Protein 2BHG (pdb70)

Nearest PDB structures (foldseek):
  2bhg-assembly2_B  TM=9.967E-01  e=2.182E-32  Foot-and-mouth disease virus
  2bhg-assembly1_A  TM=9.906E-01  e=4.508E-29  Foot-and-mouth disease virus
  2j92-assembly2_B  TM=9.699E-01  e=3.459E-29  Foot-and-mouth disease virus (strain A10-61)
  2j92-assembly1_A  TM=9.430E-01  e=6.428E-26  Foot-and-mouth disease virus (strain A10-61)
  2wv5-assembly4_C  TM=9.234E-01  e=9.316E-26  Foot-and-mouth disease virus (strain A10-61)

Sequence (359 aa):
DLQKVGNTKPVELNLDGKTVAICCATGVFGTAYLVPRHLFAEKYDKILDGRATDSDYRVFEFEIKVKGQDLSDAALVLHRGNKVRDITKHFRDTARKKGTPVVGVVNNADVGRLIFSGEALTYKDIVVTPGLFAYKAATRAGYAGGAVLAKDGADTFIVGTHSAGGNGVGYCSCVSRSLQKKAHDLQKVGNTKPVELNLDGKTVAICCATGVFGTAYLVPRHLFAEKYDKILDGRATDSDYRVFEFELSDAALVLHRGNKVRDITKHFRDTARKKGTPVVGVVNNADVGRLIFSGEALTYKDIVPGLFAYKAATRAGYAGGAVLAKDGADTFIVGTHSAGGNGVGYCSCVSRSLQKKAH

Structure (mmCIF, N/CA/C/O backbone):
data_2BHG
#
_entry.id   2BHG
#
_cell.length_a   141.589
_cell.length_b   141.589
_cell.length_c   43.677
_cell.angle_alpha   90.00
_cell.angle_beta   90.00
_cell.angle_gamma   120.00
#
_symmetry.space_group_name_H-M   'H 3'
#
loop_
_entity.id
_entity.type
_entity.pdbx_description
1 polymer 'FOOT-AND-MOUTH DISEASE VIRUS 3C PROTEASE'
2 water water
#
loop_
_atom_site.group_PDB
_atom_site.id
_atom_site.type_symbol
_atom_site.label_atom_id
_atom_site.label_alt_id
_atom_site.label_comp_id
_atom_site.label_asym_id
_atom_site.label_entity_id
_atom_site.label_seq_id
_atom_site.pdbx_PDB_ins_code
_atom_site.Cartn_x
_atom_site.Cartn_y
_atom_site.Cartn_z
_atom_site.occupancy
_atom_site.B_iso_or_equiv
_atom_site.auth_seq_id
_atom_site.auth_comp_id
_atom_site.auth_asym_id
_atom_site.auth_atom_id
_atom_site.pdbx_PDB_model_num
ATOM 1 N N . ASP A 1 8 ? 4.463 28.028 17.610 1.00 45.47 7 ASP A N 1
ATOM 2 C CA . ASP A 1 8 ? 5.345 28.800 18.534 1.00 45.50 7 ASP A CA 1
ATOM 3 C C . ASP A 1 8 ? 6.798 28.350 18.351 1.00 45.36 7 ASP A C 1
ATOM 4 O O . ASP A 1 8 ? 7.694 29.169 18.124 1.00 45.24 7 ASP A O 1
ATOM 6 N N . LEU A 1 9 ? 7.032 27.044 18.458 1.00 45.02 8 LEU A N 1
ATOM 7 C CA . LEU A 1 9 ? 8.383 26.500 18.313 1.00 44.66 8 LEU A CA 1
ATOM 8 C C . LEU A 1 9 ? 8.845 26.686 16.868 1.00 43.88 8 LEU A C 1
ATOM 9 O O . LEU A 1 9 ? 9.985 27.064 16.614 1.00 43.80 8 LEU A O 1
ATOM 14 N N . GLN A 1 10 ? 7.937 26.451 15.925 1.00 42.52 9 GLN A N 1
ATOM 15 C CA . GLN A 1 10 ? 8.250 26.595 14.508 1.00 42.52 9 GLN A CA 1
ATOM 16 C C . GLN A 1 10 ? 8.662 28.021 14.157 1.00 40.75 9 GLN A C 1
ATOM 17 O O . GLN A 1 10 ? 9.663 28.230 13.478 1.00 40.91 9 GLN A O 1
ATOM 20 N N . LYS A 1 11 ? 7.892 29.000 14.623 1.00 39.27 10 LYS A N 1
ATOM 21 C CA . LYS A 1 11 ? 8.188 30.407 14.355 1.00 37.41 10 LYS A CA 1
ATOM 22 C C . LYS A 1 11 ? 9.547 30.792 14.927 1.00 37.06 10 LYS A C 1
ATOM 23 O O . LYS A 1 11 ? 10.338 31.487 14.284 1.00 34.45 10 LYS A O 1
ATOM 33 N N . VAL A 1 13 ? 12.123 28.803 15.603 1.00 29.40 12 VAL A N 1
ATOM 34 C CA . VAL A 1 13 ? 13.163 28.138 14.842 1.00 29.68 12 VAL A CA 1
ATOM 35 C C . VAL A 1 13 ? 13.338 28.823 13.491 1.00 27.65 12 VAL A C 1
ATOM 36 O O . VAL A 1 13 ? 14.463 29.072 13.055 1.00 25.84 12 VAL A O 1
ATOM 48 N N . GLY A 1 15 ? 12.921 31.776 12.788 1.00 27.28 14 GLY A N 1
ATOM 49 C CA . GLY A 1 15 ? 13.649 33.020 12.985 1.00 26.11 14 GLY A CA 1
ATOM 50 C C . GLY A 1 15 ? 15.156 32.808 13.060 1.00 28.07 14 GLY A C 1
ATOM 51 O O . GLY A 1 15 ? 15.923 33.742 12.848 1.00 27.51 14 GLY A O 1
ATOM 52 N N . ASN A 1 16 ? 15.580 31.582 13.366 1.00 27.78 15 ASN A N 1
ATOM 53 C CA . ASN A 1 16 ? 17.002 31.240 13.465 1.00 26.77 15 ASN A CA 1
ATOM 54 C C . ASN A 1 16 ? 17.553 30.621 12.170 1.00 27.50 15 ASN A C 1
ATOM 55 O O . ASN A 1 16 ? 18.764 30.442 12.025 1.00 26.70 15 ASN A O 1
ATOM 60 N N . THR A 1 17 ? 16.654 30.309 11.239 1.00 26.32 16 THR A N 1
ATOM 61 C CA . THR A 1 17 ? 17.010 29.667 9.972 1.00 25.92 16 THR A CA 1
ATOM 62 C C . THR A 1 17 ? 17.319 30.631 8.835 1.00 26.08 16 THR A C 1
ATOM 63 O O . THR A 1 17 ? 16.513 31.496 8.505 1.00 25.63 16 THR A O 1
ATOM 67 N N . LYS A 1 18 ? 18.483 30.453 8.219 1.00 26.44 17 LYS A N 1
ATOM 68 C CA . LYS A 1 18 ? 18.913 31.322 7.139 1.00 26.21 17 LYS A CA 1
ATOM 69 C C . LYS A 1 18 ? 19.279 30.591 5.849 1.00 23.70 17 LYS A C 1
ATOM 70 O O . LYS A 1 18 ? 19.754 29.456 5.872 1.00 24.49 17 LYS A O 1
ATOM 73 N N . PRO A 1 19 ? 19.055 31.240 4.699 1.00 23.14 18 PRO A N 1
ATOM 74 C CA . PRO A 1 19 ? 19.378 30.623 3.415 1.00 23.21 18 PRO A CA 1
ATOM 75 C C . PRO A 1 19 ? 20.876 30.604 3.140 1.00 23.16 18 PRO A C 1
ATOM 76 O O . PRO A 1 19 ? 21.591 31.576 3.402 1.00 26.19 18 PRO A O 1
ATOM 80 N N . VAL A 1 20 ? 21.352 29.492 2.613 1.00 23.16 19 VAL A N 1
ATOM 81 C CA . VAL A 1 20 ? 22.764 29.368 2.295 1.00 24.26 19 VAL A CA 1
ATOM 82 C C . VAL A 1 20 ? 22.925 29.056 0.819 1.00 25.71 19 VAL A C 1
ATOM 83 O O . VAL A 1 20 ? 22.158 28.274 0.260 1.00 25.68 19 VAL A O 1
ATOM 87 N N . GLU A 1 21 ? 23.924 29.677 0.201 1.00 26.67 20 GLU A N 1
ATOM 88 C CA . GLU A 1 21 ? 24.242 29.441 -1.204 1.00 28.77 20 GLU A CA 1
ATOM 89 C C . GLU A 1 21 ? 25.750 29.222 -1.261 1.00 28.98 20 GLU A C 1
ATOM 90 O O . GLU A 1 21 ? 26.512 30.039 -0.745 1.00 30.21 20 GLU A O 1
ATOM 96 N N . LEU A 1 22 ? 26.166 28.111 -1.865 1.00 29.32 21 LEU A N 1
ATOM 97 C CA . LEU A 1 22 ? 27.581 27.761 -1.979 1.00 30.98 21 LEU A CA 1
ATOM 98 C C . LEU A 1 22 ? 28.058 27.993 -3.411 1.00 31.81 21 LEU A C 1
ATOM 99 O O . LEU A 1 22 ? 27.509 27.417 -4.352 1.00 30.01 21 LEU A O 1
ATOM 104 N N . ASN A 1 23 ? 29.090 28.824 -3.566 1.00 34.88 22 ASN A N 1
ATOM 105 C CA . ASN A 1 23 ? 29.594 29.174 -4.894 1.00 37.89 22 ASN A CA 1
ATOM 106 C C . ASN A 1 23 ? 31.018 28.807 -5.292 1.00 39.87 22 ASN A C 1
ATOM 107 O O . ASN A 1 23 ? 31.948 28.836 -4.486 1.00 39.56 22 ASN A O 1
ATOM 112 N N . LEU A 1 24 ? 31.149 28.480 -6.573 1.00 41.93 23 LEU A N 1
ATOM 113 C CA . LEU A 1 24 ? 32.410 28.143 -7.217 1.00 44.93 23 LEU A CA 1
ATOM 114 C C . LEU A 1 24 ? 32.351 28.793 -8.601 1.00 46.90 23 LEU A C 1
ATOM 115 O O . LEU A 1 24 ? 31.287 28.907 -9.212 1.00 47.28 23 LEU A O 1
ATOM 120 N N . ASP A 1 25 ? 33.507 29.236 -9.075 1.00 49.70 24 ASP A N 1
ATOM 121 C CA . ASP A 1 25 ? 33.649 29.865 -10.389 1.00 50.73 24 ASP A CA 1
ATOM 122 C C . ASP A 1 25 ? 32.548 30.877 -10.690 1.00 49.85 24 ASP A C 1
ATOM 123 O O . ASP A 1 25 ? 32.179 31.107 -11.850 1.00 51.31 24 ASP A O 1
ATOM 128 N N . GLY A 1 26 ? 32.075 31.530 -9.633 1.00 48.55 25 GLY A N 1
ATOM 129 C CA . GLY A 1 26 ? 31.033 32.523 -9.787 1.00 47.68 25 GLY A CA 1
ATOM 130 C C . GLY A 1 26 ? 29.709 31.881 -10.162 1.00 46.37 25 GLY A C 1
ATOM 131 O O . GLY A 1 26 ? 28.872 32.511 -10.816 1.00 47.21 25 GLY A O 1
ATOM 132 N N . LYS A 1 27 ? 29.519 30.626 -9.767 1.00 43.76 26 LYS A N 1
ATOM 133 C CA . LYS A 1 27 ? 28.274 29.927 -10.042 1.00 42.52 26 LYS A CA 1
ATOM 134 C C . LYS A 1 27 ? 27.813 29.192 -8.785 1.00 41.89 26 LYS A C 1
ATOM 135 O O . LYS A 1 27 ? 28.599 28.522 -8.108 1.00 41.71 26 LYS A O 1
ATOM 137 N N . THR A 1 28 ? 26.526 29.318 -8.487 1.00 39.91 27 THR A N 1
ATOM 138 C CA . THR A 1 28 ? 25.937 28.650 -7.332 1.00 37.66 27 THR A CA 1
ATOM 139 C C . THR A 1 28 ? 25.868 27.155 -7.625 1.00 35.95 27 THR A C 1
ATOM 140 O O . THR A 1 28 ? 25.104 26.723 -8.477 1.00 36.55 27 THR A O 1
ATOM 144 N N . VAL A 1 29 ? 26.675 26.362 -6.929 1.00 34.05 28 VAL A N 1
ATOM 145 C CA . VAL A 1 29 ? 26.678 24.924 -7.169 1.00 32.89 28 VAL A CA 1
ATOM 146 C C . VAL A 1 29 ? 25.735 24.154 -6.249 1.00 31.56 28 VAL A C 1
ATOM 147 O O . VAL A 1 29 ? 25.454 22.986 -6.484 1.00 31.45 28 VAL A O 1
ATOM 151 N N . ALA A 1 30 ? 25.248 24.813 -5.204 1.00 31.84 29 ALA A N 1
ATOM 152 C CA . ALA A 1 30 ? 24.326 24.184 -4.264 1.00 29.22 29 ALA A CA 1
ATOM 153 C C . ALA A 1 30 ? 23.769 25.205 -3.290 1.00 29.38 29 ALA A C 1
ATOM 154 O O . ALA A 1 30 ? 24.379 26.249 -3.055 1.00 29.87 29 ALA A O 1
ATOM 156 N N . ILE A 1 31 ? 22.590 24.906 -2.748 1.00 26.58 30 ILE A N 1
ATOM 157 C CA . ILE A 1 31 ? 21.951 25.761 -1.763 1.00 27.02 30 ILE A CA 1
ATOM 158 C C . ILE A 1 31 ? 21.460 24.876 -0.619 1.00 24.79 30 ILE A C 1
ATOM 159 O O . ILE A 1 31 ? 21.286 23.659 -0.777 1.00 24.09 30 ILE A O 1
ATOM 164 N N . CYS A 1 32 ? 21.253 25.487 0.537 1.00 24.32 31 CYS A N 1
ATOM 165 C CA . CYS A 1 32 ? 20.740 24.759 1.687 1.00 24.06 31 CYS A CA 1
ATOM 166 C C . CYS A 1 32 ? 20.304 25.769 2.740 1.00 23.15 31 CYS A C 1
ATOM 167 O O . CYS A 1 32 ? 20.213 26.970 2.455 1.00 22.68 31 CYS A O 1
ATOM 170 N N . CYS A 1 33 ? 20.007 25.279 3.941 1.00 22.96 32 CYS A N 1
ATOM 171 C CA . CYS A 1 33 ? 19.595 26.136 5.047 1.00 22.75 32 CYS A CA 1
ATOM 172 C C . CYS A 1 33 ? 20.638 26.034 6.150 1.00 23.51 32 CYS A C 1
ATOM 173 O O . CYS A 1 33 ? 21.389 25.061 6.220 1.00 23.71 32 CYS A O 1
ATOM 176 N N . ALA A 1 34 ? 20.685 27.042 7.011 1.00 22.74 33 ALA A N 1
ATOM 177 C CA . ALA A 1 34 ? 21.602 27.024 8.139 1.00 23.38 33 ALA A CA 1
ATOM 178 C C . ALA A 1 34 ? 20.683 27.293 9.316 1.00 22.08 33 ALA A C 1
ATOM 179 O O . ALA A 1 34 ? 19.914 28.242 9.284 1.00 24.79 33 ALA A O 1
ATOM 181 N N . THR A 1 35 ? 20.740 26.459 10.339 1.00 20.74 34 THR A N 1
ATOM 182 C CA . THR A 1 35 ? 19.877 26.659 11.487 1.00 23.65 34 THR A CA 1
ATOM 183 C C . THR A 1 35 ? 20.682 27.151 12.682 1.00 22.33 34 THR A C 1
ATOM 184 O O . THR A 1 35 ? 21.450 26.397 13.263 1.00 22.86 34 THR A O 1
ATOM 188 N N . GLY A 1 36 ? 20.506 28.418 13.034 1.00 25.01 35 GLY A N 1
ATOM 189 C CA . GLY A 1 36 ? 21.231 28.977 14.166 1.00 27.07 35 GLY A CA 1
ATOM 190 C C . GLY A 1 36 ? 20.791 28.322 15.463 1.00 27.02 35 GLY A C 1
ATOM 191 O O . GLY A 1 36 ? 19.589 28.171 15.702 1.00 26.14 35 GLY A O 1
ATOM 192 N N . VAL A 1 37 ? 21.751 27.918 16.295 1.00 26.65 36 VAL A N 1
ATOM 193 C CA . VAL A 1 37 ? 21.425 27.281 17.568 1.00 27.27 36 VAL A CA 1
ATOM 194 C C . VAL A 1 37 ? 21.877 28.108 18.774 1.00 28.93 36 VAL A C 1
ATOM 195 O O . VAL A 1 37 ? 21.318 27.975 19.859 1.00 32.18 36 VAL A O 1
ATOM 199 N N . PHE A 1 38 ? 22.882 28.959 18.575 1.00 30.78 37 PHE A N 1
ATOM 200 C CA . PHE A 1 38 ? 23.398 29.834 19.635 1.00 31.11 37 PHE A CA 1
ATOM 201 C C . PHE A 1 38 ? 24.506 30.731 19.091 1.00 31.18 37 PHE A C 1
ATOM 202 O O . PHE A 1 38 ? 25.198 30.357 18.146 1.00 28.71 37 PHE A O 1
ATOM 210 N N . GLY A 1 39 ? 24.661 31.916 19.686 1.00 31.48 38 GLY A N 1
ATOM 211 C CA . GLY A 1 39 ? 25.688 32.854 19.255 1.00 31.67 38 GLY A CA 1
ATOM 212 C C . GLY A 1 39 ? 25.702 33.046 17.750 1.00 32.00 38 GLY A C 1
ATOM 213 O O . GLY A 1 39 ? 24.714 33.503 17.174 1.00 31.99 38 GLY A O 1
ATOM 214 N N . THR A 1 40 ? 26.826 32.722 17.114 1.00 31.10 39 THR A N 1
ATOM 215 C CA . THR A 1 40 ? 26.924 32.818 15.660 1.00 30.71 39 THR A CA 1
ATOM 216 C C . THR A 1 40 ? 27.216 31.424 15.111 1.00 29.08 39 THR A C 1
ATOM 217 O O . THR A 1 40 ? 27.887 31.275 14.093 1.00 27.92 39 THR A O 1
ATOM 221 N N . ALA A 1 41 ? 26.697 30.408 15.802 1.00 27.94 40 ALA A N 1
ATOM 222 C CA . ALA A 1 41 ? 26.876 29.013 15.403 1.00 27.04 40 ALA A CA 1
ATOM 223 C C . ALA A 1 41 ? 25.610 28.487 14.726 1.00 28.37 40 ALA A C 1
ATOM 224 O O . ALA A 1 41 ? 24.496 28.712 15.207 1.00 28.43 40 ALA A O 1
ATOM 226 N N . TYR A 1 42 ? 25.796 27.776 13.619 1.00 26.10 41 TYR A N 1
ATOM 227 C CA . TYR A 1 42 ? 24.687 27.232 12.843 1.00 25.04 41 TYR A CA 1
ATOM 228 C C . TYR A 1 42 ? 24.885 25.770 12.483 1.00 24.17 41 TYR A C 1
ATOM 229 O O . TYR A 1 42 ? 25.996 25.355 12.140 1.00 24.81 41 TYR A O 1
ATOM 238 N N . LEU A 1 43 ? 23.810 24.989 12.549 1.00 21.84 42 LEU A N 1
ATOM 239 C CA . LEU A 1 43 ? 23.881 23.593 12.143 1.00 22.50 42 LEU A CA 1
ATOM 240 C C . LEU A 1 43 ? 23.711 23.631 10.624 1.00 22.45 42 LEU A C 1
ATOM 241 O O . LEU A 1 43 ? 22.793 24.284 10.118 1.00 22.45 42 LEU A O 1
ATOM 246 N N . VAL A 1 44 ? 24.608 22.966 9.905 1.00 22.56 43 VAL A N 1
ATOM 247 C CA . VAL A 1 44 ? 24.547 22.916 8.442 1.00 21.97 43 VAL A CA 1
ATOM 248 C C . VAL A 1 44 ? 24.775 21.487 7.945 1.00 22.24 43 VAL A C 1
ATOM 249 O O . VAL A 1 44 ? 25.244 20.627 8.693 1.00 23.21 43 VAL A O 1
ATOM 253 N N . PRO A 1 45 ? 24.446 21.212 6.669 1.00 22.47 44 PRO A N 1
ATOM 254 C CA . PRO A 1 45 ? 24.639 19.860 6.122 1.00 21.80 44 PRO A CA 1
ATOM 255 C C . PRO A 1 45 ? 26.127 19.567 5.943 1.00 22.39 44 PRO A C 1
ATOM 256 O O . PRO A 1 45 ? 26.806 20.252 5.185 1.00 24.05 44 PRO A O 1
ATOM 260 N N . ARG A 1 46 ? 26.638 18.550 6.628 1.00 21.10 45 ARG A N 1
ATOM 261 C CA . ARG A 1 46 ? 28.052 18.236 6.507 1.00 25.59 45 ARG A CA 1
ATOM 262 C C . ARG A 1 46 ? 28.459 17.821 5.099 1.00 26.42 45 ARG A C 1
ATOM 263 O O . ARG A 1 46 ? 29.548 18.173 4.641 1.00 26.78 45 ARG A O 1
ATOM 271 N N . HIS A 1 47 ? 27.599 17.080 4.406 1.00 26.65 46 HIS A N 1
ATOM 272 C CA . HIS A 1 47 ? 27.969 16.625 3.073 1.00 27.89 46 HIS A CA 1
ATOM 273 C C . HIS A 1 47 ? 28.285 17.784 2.140 1.00 28.46 46 HIS A C 1
ATOM 274 O O . HIS A 1 47 ? 29.104 17.641 1.235 1.00 30.99 46 HIS A O 1
ATOM 281 N N . LEU A 1 48 ? 27.656 18.932 2.371 1.00 28.43 47 LEU A N 1
ATOM 282 C CA . LEU A 1 48 ? 27.908 20.119 1.558 1.00 29.57 47 LEU A CA 1
ATOM 283 C C . LEU A 1 48 ? 29.108 20.899 2.092 1.00 30.85 47 LEU A C 1
ATOM 284 O O . LEU A 1 48 ? 29.954 21.365 1.327 1.00 29.95 47 LEU A O 1
ATOM 289 N N . PHE A 1 49 ? 29.191 21.040 3.410 1.00 29.94 48 PHE A N 1
ATOM 290 C CA . PHE A 1 49 ? 30.293 21.800 3.982 1.00 30.64 48 PHE A CA 1
ATOM 291 C C . PHE A 1 49 ? 31.621 21.077 4.118 1.00 31.95 48 PHE A C 1
ATOM 292 O O . PHE A 1 49 ? 32.597 21.656 4.593 1.00 34.40 48 PHE A O 1
ATOM 300 N N . ALA A 1 50 ? 31.668 19.820 3.696 1.00 31.52 49 ALA A N 1
ATOM 301 C CA . ALA A 1 50 ? 32.908 19.063 3.755 1.00 32.68 49 ALA A CA 1
ATOM 302 C C . ALA A 1 50 ? 33.760 19.470 2.552 1.00 34.49 49 ALA A C 1
ATOM 303 O O . ALA A 1 50 ? 34.969 19.230 2.521 1.00 33.90 49 ALA A O 1
ATOM 305 N N . GLU A 1 51 ? 33.117 20.093 1.566 1.00 35.09 50 GLU A N 1
ATOM 306 C CA . GLU A 1 51 ? 33.808 20.531 0.361 1.00 37.32 50 GLU A CA 1
ATOM 307 C C . GLU A 1 51 ? 34.257 21.976 0.507 1.00 38.62 50 GLU A C 1
ATOM 308 O O . GLU A 1 51 ? 33.927 22.644 1.487 1.00 39.03 50 GLU A O 1
ATOM 314 N N . LYS A 1 52 ? 35.013 22.452 -0.480 1.00 39.65 51 LYS A N 1
ATOM 315 C CA . LYS A 1 52 ? 35.500 23.826 -0.479 1.00 39.57 51 LYS A CA 1
ATOM 316 C C . LYS A 1 52 ? 34.778 24.684 -1.502 1.00 39.00 51 LYS A C 1
ATOM 317 O O . LYS A 1 52 ? 34.407 24.216 -2.578 1.00 40.15 51 LYS A O 1
ATOM 323 N N . TYR A 1 53 ? 34.581 25.947 -1.151 1.00 36.66 52 TYR A N 1
ATOM 324 C CA . TYR A 1 53 ? 33.900 26.874 -2.026 1.00 37.84 52 TYR A CA 1
ATOM 325 C C . TYR A 1 53 ? 34.643 28.190 -2.090 1.00 39.45 52 TYR A C 1
ATOM 326 O O . TYR A 1 53 ? 35.293 28.592 -1.125 1.00 39.68 52 TYR A O 1
ATOM 335 N N . ASP A 1 54 ? 34.547 28.858 -3.233 1.00 39.76 53 ASP A N 1
ATOM 336 C CA . ASP A 1 54 ? 35.199 30.145 -3.393 1.00 41.35 53 ASP A CA 1
ATOM 337 C C . ASP A 1 54 ? 34.436 31.142 -2.539 1.00 40.74 53 ASP A C 1
ATOM 338 O O . ASP A 1 54 ? 34.988 32.137 -2.076 1.00 40.98 53 ASP A O 1
ATOM 343 N N . LYS A 1 55 ? 33.159 30.862 -2.316 1.00 38.93 54 LYS A N 1
ATOM 344 C CA . LYS A 1 55 ? 32.340 31.777 -1.549 1.00 37.35 54 LYS A CA 1
ATOM 345 C C . LYS A 1 55 ? 31.022 31.165 -1.082 1.00 35.76 54 LYS A C 1
ATOM 346 O O . LYS A 1 55 ? 30.444 30.322 -1.765 1.00 33.80 54 LYS A O 1
ATOM 352 N N . ILE A 1 56 ? 30.556 31.581 0.093 1.00 34.75 55 ILE A N 1
ATOM 353 C CA . ILE A 1 56 ? 29.272 31.093 0.592 1.00 33.96 55 ILE A CA 1
ATOM 354 C C . ILE A 1 56 ? 28.440 32.274 1.091 1.00 33.02 55 ILE A C 1
ATOM 355 O O . ILE A 1 56 ? 28.940 33.159 1.791 1.00 33.37 55 ILE A O 1
ATOM 368 N N . LEU A 1 58 ? 25.329 33.655 3.333 1.00 26.16 57 LEU A N 1
ATOM 369 C CA . LEU A 1 58 ? 24.491 33.321 4.483 1.00 27.10 57 LEU A CA 1
ATOM 370 C C . LEU A 1 58 ? 23.508 34.468 4.642 1.00 26.45 57 LEU A C 1
ATOM 371 O O . LEU A 1 58 ? 23.885 35.578 5.021 1.00 27.14 57 LEU A O 1
ATOM 376 N N . ASP A 1 59 ? 22.247 34.202 4.343 1.00 27.89 58 ASP A N 1
ATOM 377 C CA . ASP A 1 59 ? 21.218 35.228 4.435 1.00 28.70 58 ASP A CA 1
ATOM 378 C C . ASP A 1 59 ? 21.635 36.475 3.650 1.00 28.87 58 ASP A C 1
ATOM 379 O O . ASP A 1 59 ? 21.469 37.603 4.111 1.00 27.29 58 ASP A O 1
ATOM 384 N N . GLY A 1 60 ? 22.194 36.261 2.463 1.00 29.63 59 GLY A N 1
ATOM 385 C CA . GLY A 1 60 ? 22.604 37.379 1.631 1.00 30.63 59 GLY A CA 1
ATOM 386 C C . GLY A 1 60 ? 23.969 37.980 1.935 1.00 32.55 59 GLY A C 1
ATOM 387 O O . GLY A 1 60 ? 24.415 38.876 1.215 1.00 31.07 59 GLY A O 1
ATOM 388 N N . ARG A 1 61 ? 24.629 37.499 2.992 1.00 31.92 60 ARG A N 1
ATOM 389 C CA . ARG A 1 61 ? 25.956 37.986 3.375 1.00 31.23 60 ARG A CA 1
ATOM 390 C C . ARG A 1 61 ? 27.063 37.165 2.701 1.00 30.99 60 ARG A C 1
ATOM 391 O O . ARG A 1 61 ? 27.155 35.952 2.885 1.00 28.26 60 ARG A O 1
ATOM 399 N N . ALA A 1 62 ? 27.907 37.831 1.921 1.00 32.15 61 ALA A N 1
ATOM 400 C CA . ALA A 1 62 ? 29.001 37.148 1.237 1.00 32.74 61 ALA A CA 1
ATOM 401 C C . ALA A 1 62 ? 30.136 36.827 2.207 1.00 32.37 61 ALA A C 1
ATOM 402 O O . ALA A 1 62 ? 30.595 37.709 2.933 1.00 32.56 61 ALA A O 1
ATOM 412 N N . THR A 1 64 ? 33.831 34.070 2.947 1.00 34.72 63 THR A N 1
ATOM 413 C CA . THR A 1 64 ? 34.816 33.124 2.431 1.00 35.49 63 THR A CA 1
ATOM 414 C C . THR A 1 64 ? 35.064 32.178 3.602 1.00 34.88 63 THR A C 1
ATOM 415 O O . THR A 1 64 ? 34.651 32.464 4.722 1.00 33.72 63 THR A O 1
ATOM 419 N N . ASP A 1 65 ? 35.728 31.056 3.367 1.00 37.39 64 ASP A N 1
ATOM 420 C CA . ASP A 1 65 ? 35.941 30.128 4.468 1.00 39.38 64 ASP A CA 1
ATOM 421 C C . ASP A 1 65 ? 36.823 30.683 5.582 1.00 38.55 64 ASP A C 1
ATOM 422 O O . ASP A 1 65 ? 37.008 30.036 6.604 1.00 38.75 64 ASP A O 1
ATOM 427 N N . SER A 1 66 ? 37.362 31.882 5.395 1.00 39.44 65 SER A N 1
ATOM 428 C CA . SER A 1 66 ? 38.193 32.484 6.431 1.00 40.35 65 SER A CA 1
ATOM 429 C C . SER A 1 66 ? 37.322 33.301 7.388 1.00 39.28 65 SER A C 1
ATOM 430 O O . SER A 1 66 ? 37.831 33.958 8.296 1.00 40.05 65 SER A O 1
ATOM 433 N N . ASP A 1 67 ? 36.006 33.249 7.181 1.00 36.92 66 ASP A N 1
ATOM 434 C CA . ASP A 1 67 ? 35.060 33.977 8.025 1.00 36.08 66 ASP A CA 1
ATOM 435 C C . ASP A 1 67 ? 34.365 33.045 9.009 1.00 34.70 66 ASP A C 1
ATOM 436 O O . ASP A 1 67 ? 33.513 33.481 9.778 1.00 35.06 66 ASP A O 1
ATOM 441 N N . TYR A 1 68 ? 34.713 31.762 8.982 1.00 32.74 67 TYR A N 1
ATOM 442 C CA . TYR A 1 68 ? 34.085 30.808 9.885 1.00 31.80 67 TYR A CA 1
ATOM 443 C C . TYR A 1 68 ? 34.871 29.516 10.009 1.00 31.01 67 TYR A C 1
ATOM 444 O O . TYR A 1 68 ? 35.860 29.303 9.311 1.00 30.84 67 TYR A O 1
ATOM 453 N N . ARG A 1 69 ? 34.416 28.668 10.920 1.00 31.01 68 ARG A N 1
ATOM 454 C CA . ARG A 1 69 ? 35.006 27.362 11.158 1.00 32.40 68 ARG A CA 1
ATOM 455 C C . ARG A 1 69 ? 33.858 26.366 11.194 1.00 30.89 68 ARG A C 1
ATOM 456 O O . ARG A 1 69 ? 32.762 26.706 11.636 1.00 30.06 68 ARG A O 1
ATOM 464 N N . VAL A 1 70 ? 34.116 25.143 10.740 1.00 29.73 69 VAL A N 1
ATOM 465 C CA . VAL A 1 70 ? 33.107 24.091 10.730 1.00 28.60 69 VAL A CA 1
ATOM 466 C C . VAL A 1 70 ? 33.604 22.916 11.569 1.00 29.87 69 VAL A C 1
ATOM 467 O O . VAL A 1 70 ? 34.743 22.473 11.417 1.00 27.96 69 VAL A O 1
ATOM 471 N N . PHE A 1 71 ? 32.742 22.418 12.450 1.00 29.77 70 PHE A N 1
ATOM 472 C CA . PHE A 1 71 ? 33.080 21.296 13.319 1.00 29.84 70 PHE A CA 1
ATOM 473 C C . PHE A 1 71 ? 32.226 20.085 12.983 1.00 31.14 70 PHE A C 1
ATOM 474 O O . PHE A 1 71 ? 31.072 20.229 12.577 1.00 31.48 70 PHE A O 1
ATOM 482 N N . GLU A 1 72 ? 32.799 18.895 13.150 1.00 32.16 71 GLU A N 1
ATOM 483 C CA . GLU A 1 72 ? 32.088 17.652 12.873 1.00 34.96 71 GLU A CA 1
ATOM 484 C C . GLU A 1 72 ? 31.861 16.843 14.142 1.00 36.58 71 GLU A C 1
ATOM 485 O O . GLU A 1 72 ? 32.646 16.928 15.087 1.00 35.57 71 GLU A O 1
ATOM 491 N N . PHE A 1 73 ? 30.782 16.064 14.161 1.00 36.76 72 PHE A N 1
ATOM 492 C CA . PHE A 1 73 ? 30.472 15.213 15.308 1.00 37.54 72 PHE A CA 1
ATOM 493 C C . PHE A 1 73 ? 30.617 13.760 14.873 1.00 36.99 72 PHE A C 1
ATOM 494 O O . PHE A 1 73 ? 30.128 13.380 13.811 1.00 36.16 72 PHE A O 1
ATOM 502 N N . GLU A 1 74 ? 31.291 12.950 15.679 1.00 37.15 73 GLU A N 1
ATOM 503 C CA . GLU A 1 74 ? 31.432 11.532 15.368 1.00 39.22 73 GLU A CA 1
ATOM 504 C C . GLU A 1 74 ? 30.942 10.722 16.568 1.00 40.95 73 GLU A C 1
ATOM 505 O O . GLU A 1 74 ? 31.313 11.004 17.710 1.00 41.22 73 GLU A O 1
ATOM 511 N N . ILE A 1 75 ? 30.101 9.724 16.308 1.00 43.47 74 ILE A N 1
ATOM 512 C CA . ILE A 1 75 ? 29.559 8.886 17.373 1.00 45.61 74 ILE A CA 1
ATOM 513 C C . ILE A 1 75 ? 29.967 7.425 17.212 1.00 46.95 74 ILE A C 1
ATOM 514 O O . ILE A 1 75 ? 29.876 6.856 16.122 1.00 46.26 74 ILE A O 1
ATOM 516 N N . LYS A 1 76 ? 30.409 6.824 18.311 1.00 49.03 75 LYS A N 1
ATOM 517 C CA . LYS A 1 76 ? 30.836 5.432 18.307 1.00 50.91 75 LYS A CA 1
ATOM 518 C C . LYS A 1 76 ? 29.658 4.476 18.146 1.00 52.25 75 LYS A C 1
ATOM 519 O O . LYS A 1 76 ? 28.632 4.626 18.811 1.00 52.51 75 LYS A O 1
ATOM 521 N N . VAL A 1 77 ? 29.811 3.502 17.254 1.00 54.35 76 VAL A N 1
ATOM 522 C CA . VAL A 1 77 ? 28.775 2.500 17.004 1.00 55.94 76 VAL A CA 1
ATOM 523 C C . VAL A 1 77 ? 29.432 1.167 16.639 1.00 57.31 76 VAL A C 1
ATOM 524 O O . VAL A 1 77 ? 30.619 1.121 16.313 1.00 57.38 76 VAL A O 1
ATOM 528 N N . LYS A 1 78 ? 28.656 0.089 16.699 1.00 58.11 77 LYS A N 1
ATOM 529 C CA . LYS A 1 78 ? 29.151 -1.249 16.395 1.00 58.50 77 LYS A CA 1
ATOM 530 C C . LYS A 1 78 ? 30.108 -1.335 15.204 1.00 58.97 77 LYS A C 1
ATOM 531 O O . LYS A 1 78 ? 29.703 -1.187 14.048 1.00 59.53 77 LYS A O 1
ATOM 533 N N . GLY A 1 79 ? 31.380 -1.578 15.503 1.00 58.83 78 GLY A N 1
ATOM 534 C CA . GLY A 1 79 ? 32.386 -1.716 14.464 1.00 58.87 78 GLY A CA 1
ATOM 535 C C . GLY A 1 79 ? 32.855 -0.437 13.795 1.00 58.44 78 GLY A C 1
ATOM 536 O O . GLY A 1 79 ? 34.051 -0.127 13.800 1.00 60.03 78 GLY A O 1
ATOM 537 N N . GLN A 1 80 ? 31.924 0.307 13.206 1.00 56.85 79 GLN A N 1
ATOM 538 C CA . GLN A 1 80 ? 32.274 1.545 12.519 1.00 55.18 79 GLN A CA 1
ATOM 539 C C . GLN A 1 80 ? 31.545 2.739 13.114 1.00 53.39 79 GLN A C 1
ATOM 540 O O . GLN A 1 80 ? 30.321 2.733 13.231 1.00 53.76 79 GLN A O 1
ATOM 542 N N . ASP A 1 81 ? 32.300 3.767 13.483 1.00 51.23 80 ASP A N 1
ATOM 543 C CA . ASP A 1 81 ? 31.703 4.948 14.081 1.00 48.97 80 ASP A CA 1
ATOM 544 C C . ASP A 1 81 ? 31.063 5.841 13.036 1.00 46.67 80 ASP A C 1
ATOM 545 O O . ASP A 1 81 ? 31.521 5.930 11.899 1.00 44.49 80 ASP A O 1
ATOM 555 N N . LEU A 1 83 ? 29.814 9.405 11.428 1.00 39.74 82 LEU A N 1
ATOM 556 C CA . LEU A 1 83 ? 30.146 10.813 11.286 1.00 39.07 82 LEU A CA 1
ATOM 557 C C . LEU A 1 83 ? 28.814 11.454 10.887 1.00 37.19 82 LEU A C 1
ATOM 558 O O . LEU A 1 83 ? 28.285 11.184 9.809 1.00 37.56 82 LEU A O 1
ATOM 563 N N . SER A 1 84 ? 28.270 12.278 11.775 1.00 34.71 83 SER A N 1
ATOM 564 C CA . SER A 1 84 ? 26.987 12.940 11.550 1.00 33.20 83 SER A CA 1
ATOM 565 C C . SER A 1 84 ? 26.948 13.877 10.345 1.00 32.08 83 SER A C 1
ATOM 566 O O . SER A 1 84 ? 27.931 14.559 10.041 1.00 31.00 83 SER A O 1
ATOM 569 N N . ASP A 1 85 ? 25.804 13.913 9.663 1.00 29.47 84 ASP A N 1
ATOM 570 C CA . ASP A 1 85 ? 25.655 14.799 8.518 1.00 29.03 84 ASP A CA 1
ATOM 571 C C . ASP A 1 85 ? 25.232 16.176 8.999 1.00 27.07 84 ASP A C 1
ATOM 572 O O . ASP A 1 85 ? 24.893 17.051 8.210 1.00 26.50 84 ASP A O 1
ATOM 577 N N . ALA A 1 86 ? 25.238 16.357 10.313 1.00 26.21 85 ALA A N 1
ATOM 578 C CA . ALA A 1 86 ? 24.905 17.646 10.900 1.00 25.29 85 ALA A CA 1
ATOM 579 C C . ALA A 1 86 ? 26.231 18.237 11.381 1.00 26.00 85 ALA A C 1
ATOM 580 O O . ALA A 1 86 ? 26.898 17.664 12.246 1.00 28.47 85 ALA A O 1
ATOM 582 N N . ALA A 1 87 ? 26.635 19.358 10.802 1.00 25.11 86 ALA A N 1
ATOM 583 C CA . ALA A 1 87 ? 27.878 20.004 11.209 1.00 26.53 86 ALA A CA 1
ATOM 584 C C . ALA A 1 87 ? 27.547 21.355 11.818 1.00 25.74 86 ALA A C 1
ATOM 585 O O . ALA A 1 87 ? 26.447 21.874 11.625 1.00 26.25 86 ALA A O 1
ATOM 587 N N . LEU A 1 88 ? 28.502 21.923 12.550 1.00 26.43 87 LEU A N 1
ATOM 588 C CA . LEU A 1 88 ? 28.300 23.223 13.171 1.00 27.66 87 LEU A CA 1
ATOM 589 C C . LEU A 1 88 ? 29.242 24.264 12.583 1.00 28.57 87 LEU A C 1
ATOM 590 O O . LEU A 1 88 ? 30.463 24.169 12.731 1.00 29.82 87 LEU A O 1
ATOM 603 N N . VAL A 1 90 ? 30.550 27.948 12.723 1.00 28.35 89 VAL A N 1
ATOM 604 C CA . VAL A 1 90 ? 30.642 29.064 13.654 1.00 27.40 89 VAL A CA 1
ATOM 605 C C . VAL A 1 90 ? 31.336 30.247 12.983 1.00 28.16 89 VAL A C 1
ATOM 606 O O . VAL A 1 90 ? 32.502 30.159 12.576 1.00 28.06 89 VAL A O 1
ATOM 610 N N . LEU A 1 91 ? 30.607 31.352 12.871 1.00 27.55 90 LEU A N 1
ATOM 611 C CA . LEU A 1 91 ? 31.117 32.561 12.236 1.00 28.17 90 LEU A CA 1
ATOM 612 C C . LEU A 1 91 ? 31.960 33.365 13.214 1.00 29.09 90 LEU A C 1
ATOM 613 O O . LEU A 1 91 ? 31.682 33.374 14.411 1.00 27.86 90 LEU A O 1
ATOM 618 N N . HIS A 1 92 ? 32.989 34.036 12.707 1.00 30.76 91 HIS A N 1
ATOM 619 C CA . HIS A 1 92 ? 33.825 34.861 13.574 1.00 33.72 91 HIS A CA 1
ATOM 620 C C . HIS A 1 92 ? 33.048 36.121 13.950 1.00 34.99 91 HIS A C 1
ATOM 621 O O . HIS A 1 92 ? 33.138 36.601 15.083 1.00 37.31 91 HIS A O 1
ATOM 628 N N . ARG A 1 93 ? 32.275 36.641 12.999 1.00 34.19 92 ARG A N 1
ATOM 629 C CA . ARG A 1 93 ? 31.469 37.842 13.215 1.00 35.35 92 ARG A CA 1
ATOM 630 C C . ARG A 1 93 ? 30.024 37.651 12.748 1.00 33.72 92 ARG A C 1
ATOM 631 O O . ARG A 1 93 ? 29.739 36.781 11.930 1.00 31.46 92 ARG A O 1
ATOM 633 N N . GLY A 1 94 ? 29.118 38.476 13.267 1.00 34.73 93 GLY A N 1
ATOM 634 C CA . GLY A 1 94 ? 27.718 38.379 12.879 1.00 34.99 93 GLY A CA 1
ATOM 635 C C . GLY A 1 94 ? 26.730 38.608 14.010 1.00 35.50 93 GLY A C 1
ATOM 636 O O . GLY A 1 94 ? 27.083 38.546 15.185 1.00 34.34 93 GLY A O 1
ATOM 637 N N . ASN A 1 95 ? 25.479 38.879 13.650 1.00 37.05 94 ASN A N 1
ATOM 638 C CA . ASN A 1 95 ? 24.432 39.113 14.635 1.00 36.99 94 ASN A CA 1
ATOM 639 C C . ASN A 1 95 ? 24.106 37.782 15.304 1.00 35.20 94 ASN A C 1
ATOM 640 O O . ASN A 1 95 ? 23.831 36.795 14.628 1.00 33.74 94 ASN A O 1
ATOM 645 N N . LYS A 1 96 ? 24.136 37.761 16.632 1.00 32.41 95 LYS A N 1
ATOM 646 C CA . LYS A 1 96 ? 23.862 36.544 17.384 1.00 33.52 95 LYS A CA 1
ATOM 647 C C . LYS A 1 96 ? 22.412 36.067 17.271 1.00 33.18 95 LYS A C 1
ATOM 648 O O . LYS A 1 96 ? 21.478 36.866 17.331 1.00 33.58 95 LYS A O 1
ATOM 650 N N . VAL A 1 97 ? 22.238 34.757 17.100 1.00 31.33 96 VAL A N 1
ATOM 651 C CA . VAL A 1 97 ? 20.911 34.155 16.997 1.00 29.54 96 VAL A CA 1
ATOM 652 C C . VAL A 1 97 ? 20.391 33.797 18.382 1.00 30.89 96 VAL A C 1
ATOM 653 O O . VAL A 1 97 ? 21.125 33.861 19.364 1.00 30.18 96 VAL A O 1
ATOM 657 N N . ARG A 1 98 ? 19.121 33.416 18.456 1.00 31.42 97 ARG A N 1
ATOM 658 C CA . ARG A 1 98 ? 18.531 33.030 19.728 1.00 31.88 97 ARG A CA 1
ATOM 659 C C . ARG A 1 98 ? 19.076 31.667 20.134 1.00 32.64 97 ARG A C 1
ATOM 660 O O . ARG A 1 98 ? 19.163 30.757 19.316 1.00 31.25 97 ARG A O 1
ATOM 662 N N . ASP A 1 99 ? 19.454 31.528 21.399 1.00 33.39 98 ASP A N 1
ATOM 663 C CA . ASP A 1 99 ? 19.970 30.258 21.891 1.00 34.75 98 ASP A CA 1
ATOM 664 C C . ASP A 1 99 ? 18.787 29.300 21.999 1.00 34.82 98 ASP A C 1
ATOM 665 O O . ASP A 1 99 ? 17.920 29.480 22.853 1.00 34.87 98 ASP A O 1
ATOM 670 N N . ILE A 1 100 ? 18.741 28.288 21.135 1.00 33.33 99 ILE A N 1
ATOM 671 C CA . ILE A 1 100 ? 17.639 27.332 21.162 1.00 31.33 99 ILE A CA 1
ATOM 672 C C . ILE A 1 100 ? 18.086 25.928 21.540 1.00 30.79 99 ILE A C 1
ATOM 673 O O . ILE A 1 100 ? 17.368 24.961 21.295 1.00 30.64 99 ILE A O 1
ATOM 678 N N . THR A 1 101 ? 19.262 25.817 22.152 1.00 32.76 100 THR A N 1
ATOM 679 C CA . THR A 1 101 ? 19.785 24.512 22.541 1.00 33.13 100 THR A CA 1
ATOM 680 C C . THR A 1 101 ? 18.871 23.747 23.493 1.00 33.58 100 THR A C 1
ATOM 681 O O . THR A 1 101 ? 18.842 22.516 23.472 1.00 34.03 100 THR A O 1
ATOM 685 N N . LYS A 1 102 ? 18.108 24.464 24.309 1.00 34.64 101 LYS A N 1
ATOM 686 C CA . LYS A 1 102 ? 17.205 23.815 25.260 1.00 35.03 101 LYS A CA 1
ATOM 687 C C . LYS A 1 102 ? 16.024 23.118 24.580 1.00 35.39 101 LYS A C 1
ATOM 688 O O . LYS A 1 102 ? 15.300 22.347 25.211 1.00 35.52 101 LYS A O 1
ATOM 690 N N . HIS A 1 103 ? 15.822 23.383 23.295 1.00 33.86 102 HIS A N 1
ATOM 691 C CA . HIS A 1 103 ? 14.712 22.761 22.590 1.00 33.99 102 HIS A CA 1
ATOM 692 C C . HIS A 1 103 ? 15.113 21.455 21.928 1.00 33.22 102 HIS A C 1
ATOM 693 O O . HIS A 1 103 ? 14.307 20.818 21.242 1.00 32.68 102 HIS A O 1
ATOM 700 N N . PHE A 1 104 ? 16.368 21.066 22.141 1.00 32.57 103 PHE A N 1
ATOM 701 C CA . PHE A 1 104 ? 16.885 19.804 21.632 1.00 33.50 103 PHE A CA 1
ATOM 702 C C . PHE A 1 104 ? 16.746 18.847 22.818 1.00 35.76 103 PHE A C 1
ATOM 703 O O . PHE A 1 104 ? 16.530 19.291 23.947 1.00 35.21 103 PHE A O 1
ATOM 711 N N . ARG A 1 105 ? 16.856 17.548 22.571 1.00 37.25 104 ARG A N 1
ATOM 712 C CA . ARG A 1 105 ? 16.712 16.566 23.641 1.00 39.67 104 ARG A CA 1
ATOM 713 C C . ARG A 1 105 ? 17.840 15.548 23.653 1.00 41.22 104 ARG A C 1
ATOM 714 O O . ARG A 1 105 ? 18.641 15.490 22.717 1.00 40.54 104 ARG A O 1
ATOM 722 N N . ASP A 1 106 ? 17.889 14.752 24.724 1.00 41.97 105 ASP A N 1
ATOM 723 C CA . ASP A 1 106 ? 18.882 13.693 24.869 1.00 43.28 105 ASP A CA 1
ATOM 724 C C . ASP A 1 106 ? 18.189 12.331 24.853 1.00 43.64 105 ASP A C 1
ATOM 725 O O . ASP A 1 106 ? 18.778 11.326 24.454 1.00 44.08 105 ASP A O 1
ATOM 730 N N . THR A 1 107 ? 16.940 12.298 25.300 1.00 42.54 106 THR A N 1
ATOM 731 C CA . THR A 1 107 ? 16.175 11.067 25.305 1.00 43.24 106 THR A CA 1
ATOM 732 C C . THR A 1 107 ? 14.758 11.444 24.931 1.00 44.06 106 THR A C 1
ATOM 733 O O . THR A 1 107 ? 14.101 12.250 25.580 1.00 46.15 106 THR A O 1
ATOM 737 N N . ALA A 1 108 ? 14.316 10.881 23.826 1.00 44.26 107 ALA A N 1
ATOM 738 C CA . ALA A 1 108 ? 12.983 11.104 23.326 1.00 43.75 107 ALA A CA 1
ATOM 739 C C . ALA A 1 108 ? 12.654 9.873 22.513 1.00 44.09 107 ALA A C 1
ATOM 740 O O . ALA A 1 108 ? 13.541 9.154 22.069 1.00 44.07 107 ALA A O 1
ATOM 742 N N . ARG A 1 109 ? 11.373 9.617 22.341 1.00 43.87 108 ARG A N 1
ATOM 743 C CA . ARG A 1 109 ? 10.949 8.475 21.564 1.00 44.00 108 ARG A CA 1
ATOM 744 C C . ARG A 1 109 ? 9.807 8.930 20.673 1.00 44.62 108 ARG A C 1
ATOM 745 O O . ARG A 1 109 ? 8.858 9.555 21.151 1.00 44.82 108 ARG A O 1
ATOM 755 N N . LYS A 1 111 ? 6.860 7.679 17.971 1.00 41.44 110 LYS A N 1
ATOM 756 C CA . LYS A 1 111 ? 6.134 6.537 17.440 1.00 40.10 110 LYS A CA 1
ATOM 757 C C . LYS A 1 111 ? 5.936 6.725 15.947 1.00 39.11 110 LYS A C 1
ATOM 758 O O . LYS A 1 111 ? 5.923 7.854 15.452 1.00 37.93 110 LYS A O 1
ATOM 760 N N . LYS A 1 112 ? 5.782 5.614 15.235 1.00 38.27 111 LYS A N 1
ATOM 761 C CA . LYS A 1 112 ? 5.571 5.657 13.796 1.00 38.40 111 LYS A CA 1
ATOM 762 C C . LYS A 1 112 ? 4.262 6.378 13.496 1.00 38.76 111 LYS A C 1
ATOM 763 O O . LYS A 1 112 ? 3.264 6.178 14.189 1.00 39.72 111 LYS A O 1
ATOM 769 N N . GLY A 1 113 ? 4.270 7.226 12.475 1.00 37.13 112 GLY A N 1
ATOM 770 C CA . GLY A 1 113 ? 3.064 7.940 12.112 1.00 36.76 112 GLY A CA 1
ATOM 771 C C . GLY A 1 113 ? 2.850 9.247 12.843 1.00 38.04 112 GLY A C 1
ATOM 772 O O . GLY A 1 113 ? 1.922 9.991 12.515 1.00 38.79 112 GLY A O 1
ATOM 773 N N . THR A 1 114 ? 3.684 9.535 13.837 1.00 38.02 113 THR A N 1
ATOM 774 C CA . THR A 1 114 ? 3.542 10.781 14.577 1.00 38.16 113 THR A CA 1
ATOM 775 C C . THR A 1 114 ? 4.019 11.952 13.715 1.00 38.60 113 THR A C 1
ATOM 776 O O . THR A 1 114 ? 4.920 11.800 12.885 1.00 37.36 113 THR A O 1
ATOM 780 N N . PRO A 1 115 ? 3.420 13.139 13.916 1.00 37.40 114 PRO A N 1
ATOM 781 C CA . PRO A 1 115 ? 3.709 14.386 13.200 1.00 35.91 114 PRO A CA 1
ATOM 782 C C . PRO A 1 115 ? 5.167 14.822 13.210 1.00 33.80 114 PRO A C 1
ATOM 783 O O . PRO A 1 115 ? 5.843 14.778 14.239 1.00 33.09 114 PRO A O 1
ATOM 787 N N . VAL A 1 116 ? 5.640 15.246 12.046 1.00 31.40 115 VAL A N 1
ATOM 788 C CA . VAL A 1 116 ? 6.997 15.742 11.905 1.00 30.52 115 VAL A CA 1
ATOM 789 C C . VAL A 1 116 ? 6.925 17.037 11.092 1.00 29.56 115 VAL A C 1
ATOM 790 O O . VAL A 1 116 ? 6.195 17.112 10.102 1.00 29.10 115 VAL A O 1
ATOM 794 N N . VAL A 1 117 ? 7.670 18.054 11.516 1.00 27.57 116 VAL A N 1
ATOM 795 C CA . VAL A 1 117 ? 7.676 19.334 10.815 1.00 27.34 116 VAL A CA 1
ATOM 796 C C . VAL A 1 117 ? 9.081 19.810 10.471 1.00 25.29 116 VAL A C 1
ATOM 797 O O . VAL A 1 1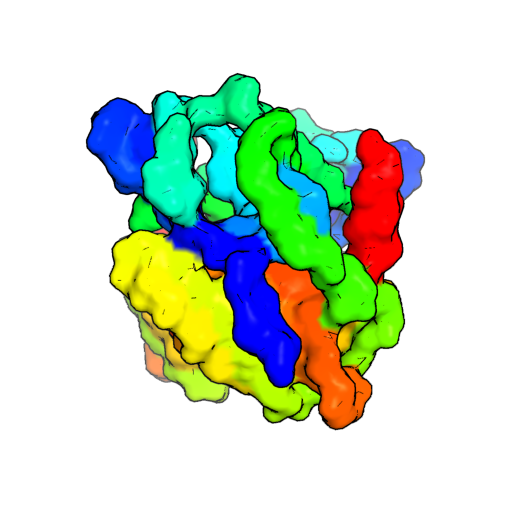17 ? 9.947 19.868 11.334 1.00 25.27 116 VAL A O 1
ATOM 801 N N . GLY A 1 118 ? 9.295 20.148 9.203 1.00 21.09 117 GLY A N 1
ATOM 802 C CA . GLY A 1 118 ? 10.589 20.643 8.769 1.00 20.35 117 GLY A CA 1
ATOM 803 C C . GLY A 1 118 ? 10.528 22.144 8.562 1.00 20.14 117 GLY A C 1
ATOM 804 O O . GLY A 1 118 ? 9.565 22.659 7.991 1.00 21.70 117 GLY A O 1
ATOM 805 N N . VAL A 1 119 ? 11.559 22.852 9.012 1.00 20.95 118 VAL A N 1
ATOM 806 C CA . VAL A 1 119 ? 11.607 24.305 8.897 1.00 19.97 118 VAL A CA 1
ATOM 807 C C . VAL A 1 119 ? 12.648 24.705 7.860 1.00 21.93 118 VAL A C 1
ATOM 808 O O . VAL A 1 119 ? 13.840 24.473 8.038 1.00 22.55 118 VAL A O 1
ATOM 812 N N . VAL A 1 120 ? 12.184 25.320 6.781 1.00 21.88 119 VAL A N 1
ATOM 813 C CA . VAL A 1 120 ? 13.059 25.698 5.683 1.00 22.41 119 VAL A CA 1
ATOM 814 C C . VAL A 1 120 ? 13.091 27.185 5.365 1.00 24.12 119 VAL A C 1
ATOM 815 O O . VAL A 1 120 ? 12.074 27.872 5.460 1.00 23.10 119 VAL A O 1
ATOM 819 N N . ASN A 1 121 ? 14.274 27.659 4.983 1.00 22.87 120 ASN A N 1
ATOM 820 C CA . ASN A 1 121 ? 14.470 29.041 4.553 1.00 23.71 120 ASN A CA 1
ATOM 821 C C . ASN A 1 121 ? 15.646 29.012 3.584 1.00 24.53 120 ASN A C 1
ATOM 822 O O . ASN A 1 121 ? 16.807 29.051 3.999 1.00 25.37 120 ASN A O 1
ATOM 827 N N . ASN A 1 122 ? 15.351 28.892 2.292 1.00 25.93 121 ASN A N 1
ATOM 828 C CA . ASN A 1 122 ? 16.403 28.871 1.283 1.00 26.48 121 ASN A CA 1
ATOM 829 C C . ASN A 1 122 ? 16.035 29.722 0.079 1.00 27.27 121 ASN A C 1
ATOM 830 O O . ASN A 1 122 ? 14.950 30.296 0.028 1.00 27.27 121 ASN A O 1
ATOM 835 N N . ALA A 1 123 ? 16.951 29.814 -0.877 1.00 29.79 122 ALA A N 1
ATOM 836 C CA . ALA A 1 123 ? 16.754 30.636 -2.069 1.00 31.88 122 ALA A CA 1
ATOM 837 C C . ALA A 1 123 ? 15.774 30.062 -3.073 1.00 32.95 122 ALA A C 1
ATOM 838 O O . ALA A 1 123 ? 15.282 30.776 -3.949 1.00 35.35 122 ALA A O 1
ATOM 840 N N . ASP A 1 124 ? 15.488 28.777 -2.951 1.00 31.91 123 ASP A N 1
ATOM 841 C CA . ASP A 1 124 ? 14.593 28.123 -3.884 1.00 31.51 123 ASP A CA 1
ATOM 842 C C . ASP A 1 124 ? 13.125 28.344 -3.550 1.00 30.98 123 ASP A C 1
ATOM 843 O O . ASP A 1 124 ? 12.340 28.727 -4.412 1.00 29.19 123 ASP A O 1
ATOM 848 N N . VAL A 1 125 ? 12.761 28.136 -2.290 1.00 29.30 124 VAL A N 1
ATOM 849 C CA . VAL A 1 125 ? 11.367 28.275 -1.873 1.00 27.52 124 VAL A CA 1
ATOM 850 C C . VAL A 1 125 ? 11.099 29.326 -0.813 1.00 26.73 124 VAL A C 1
ATOM 851 O O . VAL A 1 125 ? 9.955 29.494 -0.380 1.00 27.37 124 VAL A O 1
ATOM 855 N N . GLY A 1 126 ? 12.135 30.044 -0.395 1.00 26.12 125 GLY A N 1
ATOM 856 C CA . GLY A 1 126 ? 11.931 31.053 0.629 1.00 24.31 125 GLY A CA 1
ATOM 857 C C . GLY A 1 126 ? 11.638 30.392 1.965 1.00 23.79 125 GLY A C 1
ATOM 858 O O . GLY A 1 126 ? 12.122 29.292 2.224 1.00 23.48 125 GLY A O 1
ATOM 859 N N . ARG A 1 127 ? 10.849 31.057 2.807 1.00 24.72 126 ARG A N 1
ATOM 860 C CA . ARG A 1 127 ? 10.498 30.540 4.127 1.00 26.49 126 ARG A CA 1
ATOM 861 C C . ARG A 1 127 ? 9.285 29.614 4.073 1.00 26.25 126 ARG A C 1
ATOM 862 O O . ARG A 1 127 ? 8.162 30.040 3.807 1.00 24.69 126 ARG A O 1
ATOM 870 N N . LEU A 1 128 ? 9.520 28.341 4.350 1.00 24.62 127 LEU A N 1
ATOM 871 C CA . LEU A 1 128 ? 8.452 27.363 4.278 1.00 27.86 127 LEU A CA 1
ATOM 872 C C . LEU A 1 128 ? 8.608 26.227 5.278 1.00 27.34 127 LEU A C 1
ATOM 873 O O . LEU A 1 128 ? 9.714 25.923 5.720 1.00 26.84 127 LEU A O 1
ATOM 878 N N . ILE A 1 129 ? 7.485 25.605 5.628 1.00 26.42 128 ILE A N 1
ATOM 879 C CA . ILE A 1 129 ? 7.465 24.485 6.568 1.00 26.06 128 ILE A CA 1
ATOM 880 C C . ILE A 1 129 ? 6.972 23.249 5.820 1.00 25.91 128 ILE A C 1
ATOM 881 O O . ILE A 1 129 ? 6.049 23.352 5.028 1.00 25.41 128 ILE A O 1
ATOM 886 N N . PHE A 1 130 ? 7.591 22.091 6.022 1.00 25.17 129 PHE A N 1
ATOM 887 C CA . PHE A 1 130 ? 7.056 20.898 5.378 1.00 25.42 129 PHE A CA 1
ATOM 888 C C . PHE A 1 130 ? 6.590 19.988 6.501 1.00 24.94 129 PHE A C 1
ATOM 889 O O . PHE A 1 130 ? 7.226 19.930 7.540 1.00 23.25 129 PHE A O 1
ATOM 897 N N . SER A 1 131 ? 5.450 19.324 6.332 1.00 25.39 130 SER A N 1
ATOM 898 C CA . SER A 1 131 ? 4.982 18.448 7.390 1.00 27.36 130 SER A CA 1
ATOM 899 C C . SER A 1 131 ? 4.800 17.032 6.872 1.00 27.75 130 SER A C 1
ATOM 900 O O . SER A 1 131 ? 4.460 16.820 5.706 1.00 28.03 130 SER A O 1
ATOM 903 N N . GLY A 1 132 ? 5.057 16.071 7.749 1.00 27.32 131 GLY A N 1
ATOM 904 C CA . GLY A 1 132 ? 4.919 14.673 7.394 1.00 27.52 131 GLY A CA 1
ATOM 905 C C . GLY A 1 132 ? 4.729 13.854 8.649 1.00 28.59 131 GLY A C 1
ATOM 906 O O . GLY A 1 132 ? 4.157 14.330 9.624 1.00 28.54 131 GLY A O 1
ATOM 907 N N . GLU A 1 133 ? 5.215 12.621 8.638 1.00 28.32 132 GLU A N 1
ATOM 908 C CA . GLU A 1 133 ? 5.072 11.759 9.800 1.00 30.06 132 GLU A CA 1
ATOM 909 C C . GLU A 1 133 ? 6.272 10.837 9.927 1.00 28.27 132 GLU A C 1
ATOM 910 O O . GLU A 1 133 ? 6.900 10.471 8.930 1.00 28.20 132 GLU A O 1
ATOM 916 N N . ALA A 1 134 ? 6.592 10.473 11.160 1.00 28.45 133 ALA A N 1
ATOM 917 C CA . ALA A 1 134 ? 7.713 9.582 11.422 1.00 29.09 133 ALA A CA 1
ATOM 918 C C . ALA A 1 134 ? 7.497 8.300 10.626 1.00 31.34 133 ALA A C 1
ATOM 919 O O . ALA A 1 134 ? 6.434 7.675 10.712 1.00 31.70 133 ALA A O 1
ATOM 921 N N . LEU A 1 135 ? 8.501 7.911 9.848 1.00 29.34 134 LEU A N 1
ATOM 922 C CA . LEU A 1 135 ? 8.393 6.711 9.030 1.00 31.84 134 LEU A CA 1
ATOM 923 C C . LEU A 1 135 ? 8.483 5.446 9.879 1.00 31.02 134 LEU A C 1
ATOM 924 O O . LEU A 1 135 ? 7.890 4.426 9.542 1.00 33.12 134 LEU A O 1
ATOM 929 N N . THR A 1 136 ? 9.228 5.514 10.974 1.00 30.10 135 THR A N 1
ATOM 930 C CA . THR A 1 136 ? 9.380 4.360 11.853 1.00 30.72 135 THR A CA 1
ATOM 931 C C . THR A 1 136 ? 9.431 4.830 13.293 1.00 32.01 135 THR A C 1
ATOM 932 O O . THR A 1 136 ? 9.549 6.029 13.569 1.00 28.64 135 THR A O 1
ATOM 936 N N . TYR A 1 137 ? 9.339 3.883 14.214 1.00 33.41 136 TYR A N 1
ATOM 937 C CA . TYR A 1 137 ? 9.446 4.237 15.605 1.00 35.96 136 TYR A CA 1
ATOM 938 C C . TYR A 1 137 ? 10.895 4.660 15.707 1.00 36.04 136 TYR A C 1
ATOM 939 O O . TYR A 1 137 ? 11.753 4.155 14.978 1.00 35.21 136 TYR A O 1
ATOM 948 N N . LYS A 1 138 ? 11.167 5.614 16.582 1.00 35.13 137 LYS A N 1
ATOM 949 C CA . LYS A 1 138 ? 12.522 6.085 16.742 1.00 35.90 137 LYS A CA 1
ATOM 950 C C . LYS A 1 138 ? 12.832 6.424 18.190 1.00 36.25 137 LYS A C 1
ATOM 951 O O . LYS A 1 138 ? 12.030 7.020 18.904 1.00 36.33 137 LYS A O 1
ATOM 957 N N . ASP A 1 139 ? 14.017 6.026 18.614 1.00 37.97 138 ASP A N 1
ATOM 958 C CA . ASP A 1 139 ? 14.510 6.295 19.951 1.00 41.22 138 ASP A CA 1
ATOM 959 C C . ASP A 1 139 ? 15.865 6.948 19.708 1.00 42.35 138 ASP A C 1
ATOM 960 O O . ASP A 1 139 ? 16.770 6.303 19.189 1.00 42.63 138 ASP A O 1
ATOM 965 N N . ILE A 1 140 ? 16.004 8.224 20.067 1.00 44.00 139 ILE A N 1
ATOM 966 C CA . ILE A 1 140 ? 17.284 8.889 19.843 1.00 47.34 139 ILE A CA 1
ATOM 967 C C . ILE A 1 140 ? 18.469 8.314 20.651 1.00 49.75 139 ILE A C 1
ATOM 968 O O . ILE A 1 140 ? 19.624 8.526 20.309 1.00 51.68 139 ILE A O 1
ATOM 973 N N . VAL A 1 141 ? 18.161 7.574 21.708 1.00 52.80 140 VAL A N 1
ATOM 974 C CA . VAL A 1 141 ? 19.138 6.869 22.537 1.00 55.50 140 VAL A CA 1
ATOM 975 C C . VAL A 1 141 ? 20.279 7.605 23.250 1.00 57.33 140 VAL A C 1
A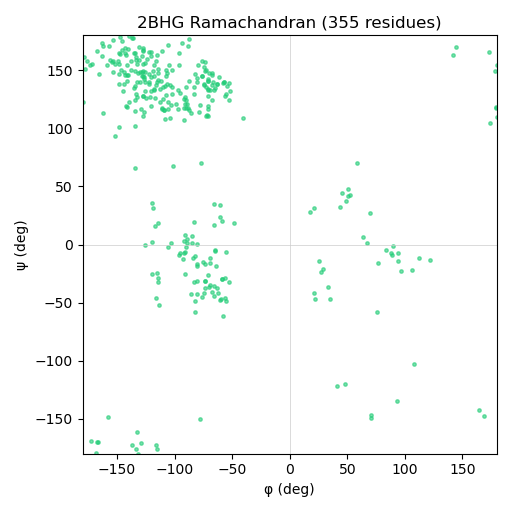TOM 976 O O . VAL A 1 141 ? 21.444 7.416 22.906 1.00 59.09 140 VAL A O 1
ATOM 980 N N . VAL A 1 142 ? 19.959 8.389 24.278 1.00 58.04 141 VAL A N 1
ATOM 981 C CA . VAL A 1 142 ? 20.958 9.123 25.076 1.00 58.32 141 VAL A CA 1
ATOM 982 C C . VAL A 1 142 ? 22.261 9.413 24.320 1.00 58.45 141 VAL A C 1
ATOM 983 O O . VAL A 1 142 ? 23.355 9.351 24.888 1.00 57.63 141 VAL A O 1
ATOM 987 N N . THR A 1 148 ? 18.678 1.180 15.889 1.00 59.23 147 THR A N 1
ATOM 988 C CA . THR A 1 148 ? 19.669 0.708 14.929 1.00 59.16 147 THR A CA 1
ATOM 989 C C . THR A 1 148 ? 19.858 1.796 13.880 1.00 58.86 147 THR A C 1
ATOM 990 O O . THR A 1 148 ? 20.574 1.633 12.893 1.00 58.41 147 THR A O 1
ATOM 1002 N N . PRO A 1 150 ? 21.365 4.880 14.243 1.00 50.84 149 PRO A N 1
ATOM 1003 C CA . PRO A 1 150 ? 22.248 5.812 14.948 1.00 47.47 149 PRO A CA 1
ATOM 1004 C C . PRO A 1 150 ? 22.312 7.183 14.292 1.00 44.07 149 PRO A C 1
ATOM 1005 O O . PRO A 1 150 ? 22.653 7.299 13.118 1.00 41.27 149 PRO A O 1
ATOM 1009 N N . GLY A 1 151 ? 21.974 8.213 15.057 1.00 41.48 150 GLY A N 1
ATOM 1010 C CA . GLY A 1 151 ? 22.024 9.569 14.544 1.00 39.46 150 GLY A CA 1
ATOM 1011 C C . GLY A 1 151 ? 21.099 9.924 13.394 1.00 37.12 150 GLY A C 1
ATOM 1012 O O . GLY A 1 151 ? 21.198 11.026 12.858 1.00 36.71 150 GLY A O 1
ATOM 1013 N N . LEU A 1 152 ? 20.203 9.018 13.011 1.00 34.12 151 LEU A N 1
ATOM 1014 C CA . LEU A 1 152 ? 19.282 9.305 11.915 1.00 32.07 151 LEU A CA 1
ATOM 1015 C C . LEU A 1 152 ? 17.817 9.052 12.282 1.00 31.23 151 LEU A C 1
ATOM 1016 O O . LEU A 1 152 ? 17.512 8.159 13.075 1.00 30.03 151 LEU A O 1
ATOM 1021 N N . PHE A 1 153 ? 16.922 9.838 11.684 1.00 28.67 152 PHE A N 1
ATOM 1022 C CA . PHE A 1 153 ? 15.480 9.735 11.919 1.00 28.92 152 PHE A CA 1
ATOM 1023 C C . PHE A 1 153 ? 14.737 9.948 10.588 1.00 28.08 152 PHE A C 1
ATOM 1024 O O . PHE A 1 153 ? 14.839 11.012 9.978 1.00 26.98 152 PHE A O 1
ATOM 1032 N N . ALA A 1 154 ? 13.996 8.934 10.145 1.00 26.92 153 ALA A N 1
ATOM 1033 C CA . ALA A 1 154 ? 13.275 8.993 8.874 1.00 26.05 153 ALA A CA 1
ATOM 1034 C C . ALA A 1 154 ? 11.805 9.395 8.969 1.00 26.00 153 ALA A C 1
ATOM 1035 O O . ALA A 1 154 ? 11.147 9.173 9.993 1.00 26.16 153 ALA A O 1
ATOM 1037 N N . TYR A 1 155 ? 11.289 9.963 7.878 1.00 24.52 154 TYR A N 1
ATOM 1038 C CA . TYR A 1 155 ? 9.903 10.417 7.826 1.00 22.75 154 TYR A CA 1
ATOM 1039 C C . TYR A 1 155 ? 9.347 10.498 6.410 1.00 24.51 154 TYR A C 1
ATOM 1040 O O . TYR A 1 155 ? 10.097 10.556 5.437 1.00 22.11 154 TYR A O 1
ATOM 1049 N N . LYS A 1 156 ? 8.023 10.479 6.303 1.00 23.10 155 LYS A N 1
ATOM 1050 C CA . LYS A 1 156 ? 7.375 10.634 5.010 1.00 26.16 155 LYS A CA 1
ATOM 1051 C C . LYS A 1 156 ? 7.200 12.147 4.919 1.00 27.40 155 LYS A C 1
ATOM 1052 O O . LYS A 1 156 ? 6.820 12.782 5.901 1.00 27.08 155 LYS A O 1
ATOM 1058 N N . ALA A 1 157 ? 7.501 12.727 3.762 1.00 26.84 156 ALA A N 1
ATOM 1059 C CA . ALA A 1 157 ? 7.380 14.168 3.575 1.00 26.90 156 ALA A CA 1
ATOM 1060 C C . ALA A 1 157 ? 7.797 14.535 2.165 1.00 25.65 156 ALA A C 1
ATOM 1061 O O . ALA A 1 157 ? 8.571 13.820 1.539 1.00 25.73 156 ALA A O 1
ATOM 1063 N N . ALA A 1 158 ? 7.269 15.648 1.675 1.00 26.09 157 ALA A N 1
ATOM 1064 C CA . ALA A 1 158 ? 7.603 16.151 0.351 1.00 26.76 157 ALA A CA 1
ATOM 1065 C C . ALA A 1 158 ? 8.774 17.107 0.565 1.00 28.00 157 ALA A C 1
ATOM 1066 O O . ALA A 1 158 ? 8.599 18.200 1.096 1.00 29.66 157 ALA A O 1
ATOM 1068 N N . THR A 1 159 ? 9.967 16.685 0.167 1.00 30.53 158 THR A N 1
ATOM 1069 C CA . THR A 1 159 ? 11.156 17.507 0.346 1.00 30.64 158 THR A CA 1
ATOM 1070 C C . THR A 1 159 ? 11.854 17.743 -0.982 1.00 33.20 158 THR A C 1
ATOM 1071 O O . THR A 1 159 ? 11.650 17.003 -1.947 1.00 33.65 158 THR A O 1
ATOM 1075 N N . ARG A 1 160 ? 12.678 18.780 -1.028 1.00 33.08 159 ARG A N 1
ATOM 1076 C CA . ARG A 1 160 ? 13.413 19.107 -2.238 1.00 35.16 159 ARG A CA 1
ATOM 1077 C C . ARG A 1 160 ? 14.882 19.257 -1.913 1.00 33.95 159 ARG A C 1
ATOM 1078 O O . ARG A 1 160 ? 15.262 19.414 -0.753 1.00 33.10 159 ARG A O 1
ATOM 1086 N N . ALA A 1 161 ? 15.709 19.188 -2.945 1.00 34.26 160 ALA A N 1
ATOM 1087 C CA . ALA A 1 161 ? 17.135 19.369 -2.763 1.00 35.01 160 ALA A CA 1
ATOM 1088 C C . ALA A 1 161 ? 17.264 20.835 -2.359 1.00 34.39 160 ALA A C 1
ATOM 1089 O O . ALA A 1 161 ? 16.780 21.728 -3.062 1.00 36.37 160 ALA A O 1
ATOM 1091 N N . GLY A 1 162 ? 17.893 21.073 -1.216 1.00 32.15 161 GLY A N 1
ATOM 1092 C CA . GLY A 1 162 ? 18.051 22.430 -0.736 1.00 28.35 161 GLY A CA 1
ATOM 1093 C C . GLY A 1 162 ? 17.437 22.594 0.644 1.00 26.04 161 GLY A C 1
ATOM 1094 O O . GLY A 1 162 ? 17.673 23.602 1.299 1.00 24.28 161 GLY A O 1
ATOM 1095 N N . TYR A 1 163 ? 16.633 21.620 1.076 1.00 24.03 162 TYR A N 1
ATOM 1096 C CA . TYR A 1 163 ? 16.000 21.689 2.399 1.00 23.08 162 TYR A CA 1
ATOM 1097 C C . TYR A 1 163 ? 16.993 21.219 3.456 1.00 22.56 162 TYR A C 1
ATOM 1098 O O . TYR A 1 163 ? 16.741 21.353 4.658 1.00 21.67 162 TYR A O 1
ATOM 1107 N N . ALA A 1 164 ? 18.115 20.656 3.012 1.00 21.17 163 ALA A N 1
ATOM 1108 C CA . ALA A 1 164 ? 19.138 20.166 3.932 1.00 21.17 163 ALA A CA 1
ATOM 1109 C C . ALA A 1 164 ? 19.591 21.306 4.846 1.00 22.31 163 ALA A C 1
ATOM 1110 O O . ALA A 1 164 ? 19.727 22.451 4.409 1.00 21.13 163 ALA A O 1
ATOM 1112 N N . GLY A 1 165 ? 19.804 20.996 6.121 1.00 23.04 164 GLY A N 1
ATOM 1113 C CA . GLY A 1 165 ? 20.207 22.025 7.066 1.00 22.86 164 GLY A CA 1
ATOM 1114 C C . GLY A 1 165 ? 19.020 22.564 7.842 1.00 23.89 164 GLY A C 1
ATOM 1115 O O . GLY A 1 165 ? 19.179 23.111 8.938 1.00 25.73 164 GLY A O 1
ATOM 1116 N N . GLY A 1 166 ? 17.824 22.423 7.274 1.00 23.20 165 GLY A N 1
ATOM 1117 C CA . GLY A 1 166 ? 16.624 22.895 7.948 1.00 21.68 165 GLY A CA 1
ATOM 1118 C C . GLY A 1 166 ? 16.278 22.023 9.146 1.00 22.14 165 GLY A C 1
ATOM 1119 O O . GLY A 1 166 ? 16.429 20.810 9.089 1.00 21.18 165 GLY A O 1
ATOM 1120 N N . ALA A 1 167 ? 15.794 22.634 10.224 1.00 24.09 166 ALA A N 1
ATOM 1121 C CA . ALA A 1 167 ? 15.450 21.889 11.435 1.00 22.56 166 ALA A CA 1
ATOM 1122 C C . ALA A 1 167 ? 14.203 21.021 11.309 1.00 23.11 166 ALA A C 1
ATOM 1123 O O . ALA A 1 167 ? 13.219 21.412 10.689 1.00 21.06 166 ALA A O 1
ATOM 1125 N N . VAL A 1 168 ? 14.263 19.832 11.904 1.00 21.86 167 VAL A N 1
ATOM 1126 C CA . VAL A 1 168 ? 13.143 18.900 11.898 1.00 22.54 167 VAL A CA 1
ATOM 1127 C C . VAL A 1 168 ? 12.623 18.774 13.322 1.00 23.16 167 VAL A C 1
ATOM 1128 O O . VAL A 1 168 ? 13.379 18.425 14.219 1.00 24.42 167 VAL A O 1
ATOM 1132 N N . LEU A 1 169 ? 11.339 19.068 13.525 1.00 23.20 168 LEU A N 1
ATOM 1133 C CA . LEU A 1 169 ? 10.726 18.990 14.850 1.00 26.92 168 LEU A CA 1
ATOM 1134 C C . LEU A 1 169 ? 9.815 17.773 14.928 1.00 29.41 168 LEU A C 1
ATOM 1135 O O . LEU A 1 169 ? 9.085 17.468 13.982 1.00 28.47 168 LEU A O 1
ATOM 1140 N N . ALA A 1 170 ? 9.871 17.072 16.053 1.00 31.67 169 ALA A N 1
ATOM 1141 C CA . ALA A 1 170 ? 9.036 15.894 16.236 1.00 34.69 169 ALA A CA 1
ATOM 1142 C C . ALA A 1 170 ? 8.346 15.945 17.585 1.00 37.25 169 ALA A C 1
ATOM 1143 O O . ALA A 1 170 ? 8.530 16.886 18.360 1.00 35.88 169 ALA A O 1
ATOM 1145 N N . LYS A 1 171 ? 7.559 14.910 17.849 1.00 41.56 170 LYS A N 1
ATOM 1146 C CA . LYS A 1 171 ? 6.797 14.781 19.078 1.00 45.45 170 LYS A CA 1
ATOM 1147 C C . LYS A 1 171 ? 7.334 13.699 20.003 1.00 47.03 170 LYS A C 1
ATOM 1148 O O . LYS A 1 171 ? 7.314 12.522 19.657 1.00 48.06 170 LYS A O 1
ATOM 1152 N N . ASP A 1 172 ? 7.806 14.098 21.179 1.00 49.00 171 ASP A N 1
ATOM 1153 C CA . ASP A 1 172 ? 8.289 13.151 22.196 1.00 51.30 171 ASP A CA 1
ATOM 1154 C C . ASP A 1 172 ? 7.126 13.080 23.160 1.00 52.99 171 ASP A C 1
ATOM 1155 O O . ASP A 1 172 ? 7.204 13.562 24.279 1.00 53.44 171 ASP A O 1
ATOM 1160 N N . GLY A 1 173 ? 6.023 12.509 22.692 1.00 53.05 172 GLY A N 1
ATOM 1161 C CA . GLY A 1 173 ? 4.819 12.488 23.504 1.00 53.82 172 GLY A CA 1
ATOM 1162 C C . GLY A 1 173 ? 4.040 13.729 23.085 1.00 54.09 172 GLY A C 1
ATOM 1163 O O . GLY A 1 173 ? 3.942 13.972 21.886 1.00 54.93 172 GLY A O 1
ATOM 1164 N N . ALA A 1 174 ? 3.502 14.520 24.020 1.00 53.39 173 ALA A N 1
ATOM 1165 C CA . ALA A 1 174 ? 2.763 15.745 23.631 1.00 52.46 173 ALA A CA 1
ATOM 1166 C C . ALA A 1 174 ? 3.767 16.891 23.600 1.00 51.74 173 ALA A C 1
ATOM 1167 O O . ALA A 1 174 ? 3.414 18.067 23.442 1.00 51.40 173 ALA A O 1
ATOM 1169 N N . ASP A 1 175 ? 5.034 16.520 23.744 1.00 51.06 174 ASP A N 1
ATOM 1170 C CA . ASP A 1 175 ? 6.142 17.469 23.758 1.00 49.57 174 ASP A CA 1
ATOM 1171 C C . ASP A 1 175 ? 6.797 17.575 22.379 1.00 47.97 174 ASP A C 1
ATOM 1172 O O . ASP A 1 175 ? 7.086 16.561 21.735 1.00 48.18 174 ASP A O 1
ATOM 1174 N N . THR A 1 176 ? 7.030 18.806 21.938 1.00 45.91 175 THR A N 1
ATOM 1175 C CA . THR A 1 176 ? 7.656 19.062 20.645 1.00 43.28 175 THR A CA 1
ATOM 1176 C C . THR A 1 176 ? 9.085 19.549 20.851 1.00 40.36 175 THR A C 1
ATOM 1177 O O . THR A 1 176 ? 9.326 20.493 21.602 1.00 41.10 175 THR A O 1
ATOM 1181 N N . PHE A 1 177 ? 10.028 18.909 20.172 1.00 36.76 176 PHE A N 1
ATOM 1182 C CA . PHE A 1 177 ? 11.432 19.273 20.292 1.00 32.96 176 PHE A CA 1
ATOM 1183 C C . PHE A 1 177 ? 12.117 19.205 18.930 1.00 31.50 176 PHE A C 1
ATOM 1184 O O . PHE A 1 177 ? 11.558 18.669 17.975 1.00 29.81 176 PHE A O 1
ATOM 1192 N N . ILE A 1 178 ? 13.335 19.735 18.856 1.00 28.74 177 ILE A N 1
ATOM 1193 C CA . ILE A 1 178 ? 14.102 19.717 17.613 1.00 27.51 177 ILE A CA 1
ATOM 1194 C C . ILE A 1 178 ? 14.941 18.437 17.582 1.00 28.40 177 ILE A C 1
ATOM 1195 O O . ILE A 1 178 ? 15.800 18.224 18.443 1.00 27.28 177 ILE A O 1
ATOM 1200 N N . VAL A 1 179 ? 14.677 17.582 16.599 1.00 26.96 178 VAL A N 1
ATOM 1201 C CA . VAL A 1 179 ? 15.395 16.320 16.451 1.00 27.42 178 VAL A CA 1
ATOM 1202 C C . VAL A 1 179 ? 16.794 16.535 15.872 1.00 27.27 178 VAL A C 1
ATOM 1203 O O . VAL A 1 179 ? 17.777 15.968 16.348 1.00 27.42 178 VAL A O 1
ATOM 1207 N N . GLY A 1 180 ? 16.869 17.367 14.841 1.00 26.69 179 GLY A N 1
ATOM 1208 C CA . GLY A 1 180 ? 18.134 17.632 14.185 1.00 25.15 179 GLY A CA 1
ATOM 1209 C C . GLY A 1 180 ? 17.871 18.390 12.900 1.00 24.70 179 GLY A C 1
ATOM 1210 O O . GLY A 1 180 ? 16.919 19.161 12.823 1.00 23.36 179 GLY A O 1
ATOM 1211 N N . THR A 1 181 ? 18.699 18.161 11.888 1.00 23.17 180 THR A N 1
ATOM 1212 C CA . THR A 1 181 ? 18.554 18.857 10.622 1.00 24.02 180 THR A CA 1
ATOM 1213 C C . THR A 1 181 ? 18.367 17.905 9.433 1.00 23.05 180 THR A C 1
ATOM 1214 O O . THR A 1 181 ? 19.018 16.863 9.338 1.00 22.93 180 THR A O 1
ATOM 1218 N N . HIS A 1 182 ? 17.459 18.273 8.536 1.00 21.35 181 HIS A N 1
ATOM 1219 C CA . HIS A 1 182 ? 17.184 17.473 7.348 1.00 22.23 181 HIS A CA 1
ATOM 1220 C C . HIS A 1 182 ? 18.504 17.203 6.641 1.00 21.72 181 HIS A C 1
ATOM 1221 O O . HIS A 1 182 ? 19.352 18.080 6.568 1.00 22.59 181 HIS A O 1
ATOM 1228 N N . SER A 1 183 ? 18.694 15.991 6.137 1.00 23.16 182 SER A N 1
ATOM 1229 C CA . SER A 1 183 ? 19.930 15.698 5.429 1.00 23.83 182 SER A CA 1
ATOM 1230 C C . SER A 1 183 ? 19.606 15.441 3.969 1.00 24.26 182 SER A C 1
ATOM 1231 O O . SER A 1 183 ? 20.192 16.060 3.089 1.00 25.14 182 SER A O 1
ATOM 1234 N N . ALA A 1 184 ? 18.663 14.541 3.708 1.00 24.02 183 ALA A N 1
ATOM 1235 C CA . ALA A 1 184 ? 18.291 14.245 2.330 1.00 23.51 183 ALA A CA 1
ATOM 1236 C C . ALA A 1 184 ? 16.942 13.544 2.269 1.00 25.99 183 ALA A C 1
ATOM 1237 O O . ALA A 1 184 ? 16.382 13.152 3.289 1.00 21.93 183 ALA A O 1
ATOM 1239 N N . GLY A 1 185 ? 16.426 13.396 1.059 1.00 25.83 184 GLY A N 1
ATOM 1240 C CA . GLY A 1 185 ? 15.149 12.742 0.881 1.00 28.67 184 GLY A CA 1
ATOM 1241 C C . GLY A 1 185 ? 14.715 12.859 -0.562 1.00 30.52 184 GLY A C 1
ATOM 1242 O O . GLY A 1 185 ? 15.273 13.646 -1.325 1.00 34.05 184 GLY A O 1
ATOM 1243 N N . GLY A 1 186 ? 13.719 12.069 -0.935 1.00 30.30 185 GLY A N 1
ATOM 1244 C CA . GLY A 1 186 ? 13.222 12.096 -2.290 1.00 31.64 185 GLY A CA 1
ATOM 1245 C C . GLY A 1 186 ? 12.030 11.173 -2.407 1.00 31.72 185 GLY A C 1
ATOM 1246 O O . GLY A 1 186 ? 11.857 10.258 -1.604 1.00 31.56 185 GLY A O 1
ATOM 1247 N N . ASN A 1 187 ? 11.208 11.422 -3.416 1.00 31.77 186 ASN A N 1
ATOM 1248 C CA . ASN A 1 187 ? 10.013 10.634 -3.670 1.00 33.08 186 ASN A CA 1
ATOM 1249 C C . ASN A 1 187 ? 9.156 10.338 -2.444 1.00 31.18 186 ASN A C 1
ATOM 1250 O O . ASN A 1 187 ? 8.708 9.206 -2.254 1.00 31.18 186 ASN A O 1
ATOM 1255 N N . GLY A 1 188 ? 8.940 11.354 -1.606 1.00 29.63 187 GLY A N 1
ATOM 1256 C CA . GLY A 1 188 ? 8.073 11.181 -0.447 1.00 27.82 187 GLY A CA 1
ATOM 1257 C C . GLY A 1 188 ? 8.654 10.814 0.903 1.00 27.89 187 GLY A C 1
ATOM 1258 O O . GLY A 1 188 ? 7.926 10.791 1.904 1.00 28.10 187 GLY A O 1
ATOM 1259 N N . VAL A 1 189 ? 9.944 10.516 0.954 1.00 27.22 188 VAL A N 1
ATOM 1260 C CA . VAL A 1 189 ? 10.564 10.163 2.222 1.00 27.99 188 VAL A CA 1
ATOM 1261 C C . VAL A 1 189 ? 11.882 10.913 2.391 1.00 28.67 188 VAL A C 1
ATOM 1262 O O . VAL A 1 189 ? 12.451 11.418 1.425 1.00 28.98 188 VAL A O 1
ATOM 1266 N N . GLY A 1 190 ? 12.361 10.986 3.623 1.00 27.61 189 GLY A N 1
ATOM 1267 C CA . GLY A 1 190 ? 13.613 11.669 3.879 1.00 27.31 189 GLY A CA 1
ATOM 1268 C C . GLY A 1 190 ? 14.067 11.359 5.287 1.00 27.08 189 GLY A C 1
ATOM 1269 O O . GLY A 1 190 ? 13.400 10.605 6.000 1.00 22.89 189 GLY A O 1
ATOM 1270 N N . TYR A 1 191 ? 15.199 11.925 5.692 1.00 24.73 190 TYR A N 1
ATOM 1271 C CA . TYR A 1 191 ? 15.693 11.699 7.043 1.00 25.52 190 TYR A CA 1
ATOM 1272 C C . TYR A 1 191 ? 16.543 12.874 7.489 1.00 24.22 190 TYR A C 1
ATOM 1273 O O . TYR A 1 191 ? 17.066 13.627 6.667 1.00 24.32 190 TYR A O 1
ATOM 1282 N N . CYS A 1 192 ? 16.678 13.032 8.797 1.00 23.59 191 CYS A N 1
ATOM 1283 C CA . CYS A 1 192 ? 17.482 14.119 9.323 1.00 23.13 191 CYS A CA 1
ATOM 1284 C C . CYS A 1 192 ? 18.568 13.526 10.193 1.00 24.00 191 CYS A C 1
ATOM 1285 O O . CYS A 1 192 ? 18.506 12.354 10.562 1.00 24.39 191 CYS A O 1
ATOM 1288 N N . SER A 1 193 ? 19.561 14.341 10.516 1.00 25.54 192 SER A N 1
ATOM 1289 C CA . SER A 1 193 ? 20.657 13.910 11.362 1.00 27.52 192 SER A CA 1
ATOM 1290 C C . SER A 1 193 ? 20.331 14.379 12.769 1.00 28.72 192 SER A C 1
ATOM 1291 O O . SER A 1 193 ? 20.231 15.578 13.024 1.00 29.63 192 SER A O 1
ATOM 1294 N N . CYS A 1 194 ? 20.147 13.420 13.671 1.00 29.42 193 CYS A N 1
ATOM 1295 C CA . CYS A 1 194 ? 19.809 13.707 15.059 1.00 30.88 193 CYS A CA 1
ATOM 1296 C C . CYS A 1 194 ? 20.929 14.437 15.781 1.00 30.19 193 CYS A C 1
ATOM 1297 O O . CYS A 1 194 ? 22.102 14.080 15.661 1.00 31.75 193 CYS A O 1
ATOM 1300 N N . VAL A 1 195 ? 20.562 15.475 16.519 1.00 30.81 194 VAL A N 1
ATOM 1301 C CA . VAL A 1 195 ? 21.533 16.240 17.289 1.00 32.45 194 VAL A CA 1
ATOM 1302 C C . VAL A 1 195 ? 21.037 16.303 18.719 1.00 33.14 194 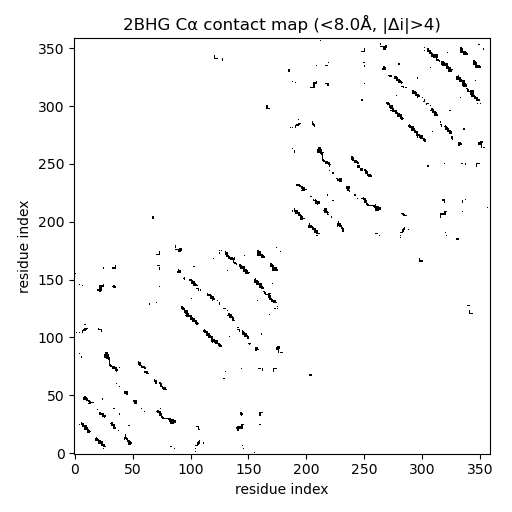VAL A C 1
ATOM 1303 O O . VAL A 1 195 ? 20.030 16.955 19.006 1.00 32.15 194 VAL A O 1
ATOM 1307 N N . SER A 1 196 ? 21.738 15.615 19.613 1.00 33.47 195 SER A N 1
ATOM 1308 C CA . SER A 1 196 ? 21.352 15.595 21.018 1.00 34.56 195 SER A CA 1
ATOM 1309 C C . SER A 1 196 ? 21.692 16.925 21.674 1.00 34.70 195 SER A C 1
ATOM 1310 O O . SER A 1 196 ? 22.562 17.661 21.203 1.00 33.90 195 SER A O 1
ATOM 1313 N N . ARG A 1 197 ? 20.998 17.236 22.762 1.00 36.20 196 ARG A N 1
ATOM 1314 C CA . ARG A 1 197 ? 21.238 18.477 23.484 1.00 38.22 196 ARG A CA 1
ATOM 1315 C C . ARG A 1 197 ? 22.669 18.500 24.032 1.00 40.01 196 ARG A C 1
ATOM 1316 O O . ARG A 1 197 ? 23.356 19.525 23.963 1.00 37.54 196 ARG A O 1
ATOM 1319 N N . SER A 1 198 ? 23.124 17.367 24.562 1.00 41.87 197 SER A N 1
ATOM 1320 C CA . SER A 1 198 ? 24.474 17.294 25.118 1.00 45.57 197 SER A CA 1
ATOM 1321 C C . SER A 1 198 ? 25.522 17.478 24.023 1.00 46.54 197 SER A C 1
ATOM 1322 O O . SER A 1 198 ? 26.599 18.019 24.268 1.00 47.99 197 SER A O 1
ATOM 1333 N N . LEU A 1 200 ? 25.328 19.427 21.365 1.00 46.07 199 LEU A N 1
ATOM 1334 C CA . LEU A 1 200 ? 25.417 20.864 21.127 1.00 45.95 199 LEU A CA 1
ATOM 1335 C C . LEU A 1 200 ? 26.163 21.610 22.223 1.00 46.53 199 LEU A C 1
ATOM 1336 O O . LEU A 1 200 ? 27.018 22.453 21.944 1.00 46.89 199 LEU A O 1
ATOM 1341 N N . GLN A 1 201 ? 25.819 21.313 23.472 1.00 47.17 200 GLN A N 1
ATOM 1342 C CA . GLN A 1 201 ? 26.458 21.966 24.605 1.00 47.56 200 GLN A CA 1
ATOM 1343 C C . GLN A 1 201 ? 27.928 21.570 24.666 1.00 46.12 200 GLN A C 1
ATOM 1344 O O . GLN A 1 201 ? 28.783 22.380 25.018 1.00 45.35 200 GLN A O 1
ATOM 1346 N N . LYS A 1 202 ? 28.214 20.320 24.313 1.00 45.59 201 LYS A N 1
ATOM 1347 C CA . LYS A 1 202 ? 29.582 19.822 24.316 1.00 46.37 201 LYS A CA 1
ATOM 1348 C C . LYS A 1 202 ? 30.388 20.566 23.257 1.00 47.26 201 LYS A C 1
ATOM 1349 O O . LYS A 1 202 ? 31.456 21.107 23.542 1.00 47.31 201 LYS A O 1
ATOM 1360 N N . LYS A 1 204 ? 29.524 23.274 21.904 1.00 46.33 203 LYS A N 1
ATOM 1361 C CA . LYS A 1 204 ? 29.483 24.683 22.283 1.00 47.03 203 LYS A CA 1
ATOM 1362 C C . LYS A 1 204 ? 30.697 24.922 23.174 1.00 47.20 203 LYS A C 1
ATOM 1363 O O . LYS A 1 204 ? 31.435 25.894 22.997 1.00 47.17 203 LYS A O 1
ATOM 1369 N N . ALA A 1 205 ? 30.895 24.014 24.129 1.00 46.67 204 ALA A N 1
ATOM 1370 C CA . ALA A 1 205 ? 32.018 24.097 25.059 1.00 46.44 204 ALA A CA 1
ATOM 1371 C C . ALA A 1 205 ? 33.332 24.145 24.291 1.00 45.88 204 ALA A C 1
ATOM 1372 O O . ALA A 1 205 ? 34.206 24.958 24.593 1.00 46.56 204 ALA A O 1
ATOM 1374 N N . HIS A 1 206 ? 33.472 23.269 23.301 1.00 44.84 205 HIS A N 1
ATOM 1375 C CA . HIS A 1 206 ? 34.690 23.238 22.500 1.00 44.51 205 HIS A CA 1
ATOM 1376 C C . HIS A 1 206 ? 34.935 24.614 21.894 1.00 43.13 205 HIS A C 1
ATOM 1377 O O . HIS A 1 206 ? 36.124 24.970 21.792 1.00 43.45 205 HIS A O 1
ATOM 1384 N N . ASP B 1 8 ? 14.684 -18.292 -10.075 1.00 48.16 7 ASP B N 1
ATOM 1385 C CA . ASP B 1 8 ? 16.085 -18.779 -9.941 1.00 47.10 7 ASP B CA 1
ATOM 1386 C C . ASP B 1 8 ? 17.082 -17.632 -9.915 1.00 44.18 7 ASP B C 1
ATOM 1387 O O . ASP B 1 8 ? 18.294 -17.854 -9.915 1.00 42.02 7 ASP B O 1
ATOM 1390 N N . LEU B 1 9 ? 16.585 -16.401 -9.911 1.00 43.17 8 LEU B N 1
ATOM 1391 C CA . LEU B 1 9 ? 17.501 -15.273 -9.848 1.00 41.55 8 LEU B CA 1
ATOM 1392 C C . LEU B 1 9 ? 18.111 -15.298 -8.452 1.00 39.33 8 LEU B C 1
ATOM 1393 O O . LEU B 1 9 ? 19.277 -14.968 -8.268 1.00 37.15 8 LEU B O 1
ATOM 1398 N N . GLN B 1 10 ? 17.316 -15.710 -7.473 1.00 37.03 9 GLN B N 1
ATOM 1399 C CA . GLN B 1 10 ? 17.788 -15.807 -6.098 1.00 39.40 9 GLN B CA 1
ATOM 1400 C C . GLN B 1 10 ? 18.998 -16.753 -5.980 1.00 40.55 9 GLN B C 1
ATOM 1401 O O . GLN B 1 10 ? 20.119 -16.338 -5.606 1.00 44.90 9 GLN B O 1
ATOM 1407 N N . LYS B 1 11 ? 18.757 -18.022 -6.332 1.00 33.59 10 LYS B N 1
ATOM 1408 C CA . LYS B 1 11 ? 19.798 -19.046 -6.266 1.00 32.21 10 LYS B CA 1
ATOM 1409 C C . LYS B 1 11 ? 21.073 -18.587 -6.921 1.00 31.72 10 LYS B C 1
ATOM 1410 O O . LYS B 1 11 ? 22.163 -18.710 -6.357 1.00 30.99 10 LYS B O 1
ATOM 1424 N N . VAL B 1 13 ? 22.106 -15.529 -7.669 1.00 25.01 12 VAL B N 1
ATOM 1425 C CA . VAL B 1 13 ? 22.760 -14.439 -6.960 1.00 23.57 12 VAL B CA 1
ATOM 1426 C C . VAL B 1 13 ? 23.412 -14.956 -5.689 1.00 21.96 12 VAL B C 1
ATOM 1427 O O . VAL B 1 13 ? 24.558 -14.612 -5.398 1.00 21.39 12 VAL B O 1
ATOM 1439 N N . GLY B 1 15 ? 24.549 -17.876 -5.038 1.00 24.04 14 GLY B N 1
ATOM 1440 C CA . GLY B 1 15 ? 25.750 -18.623 -5.358 1.00 24.13 14 GLY B CA 1
ATOM 1441 C C . GLY B 1 15 ? 26.913 -17.681 -5.610 1.00 23.40 14 GLY B C 1
ATOM 1442 O O . GLY B 1 15 ? 28.067 -18.069 -5.464 1.00 22.89 14 GLY B O 1
ATOM 1443 N N . ASN B 1 16 ? 26.608 -16.437 -5.979 1.00 21.85 15 ASN B N 1
ATOM 1444 C CA . ASN B 1 16 ? 27.628 -15.430 -6.259 1.00 23.49 15 ASN B CA 1
ATOM 1445 C C . ASN B 1 16 ? 27.984 -14.600 -5.029 1.00 22.17 15 ASN B C 1
ATOM 1446 O O . ASN B 1 16 ? 28.924 -13.816 -5.055 1.00 24.13 15 ASN B O 1
ATOM 1451 N N . THR B 1 17 ? 27.238 -14.786 -3.951 1.00 21.46 16 THR B N 1
ATOM 1452 C CA . THR B 1 17 ? 27.459 -14.011 -2.731 1.00 23.25 16 THR B CA 1
ATOM 1453 C C . THR B 1 17 ? 28.347 -14.698 -1.702 1.00 23.06 16 THR B C 1
ATOM 1454 O O . THR B 1 17 ? 28.123 -15.846 -1.344 1.00 22.87 16 THR B O 1
ATOM 1458 N N . LYS B 1 18 ? 29.347 -13.973 -1.213 1.00 23.38 17 LYS B N 1
ATOM 1459 C CA . LYS B 1 18 ? 30.291 -14.527 -0.253 1.00 21.97 17 LYS B CA 1
ATOM 1460 C C . LYS B 1 18 ? 30.434 -13.654 0.987 1.00 22.34 17 LYS B C 1
ATOM 1461 O O . LYS B 1 18 ? 30.362 -12.422 0.908 1.00 19.64 17 LYS B O 1
ATOM 1467 N N . PRO B 1 19 ? 30.622 -14.287 2.156 1.00 19.87 18 PRO B N 1
ATOM 1468 C CA . PRO B 1 19 ? 30.784 -13.547 3.408 1.00 21.24 18 PRO B CA 1
ATOM 1469 C C . PRO B 1 19 ? 32.167 -12.908 3.498 1.00 22.15 18 PRO B C 1
ATOM 1470 O O . PRO B 1 19 ? 33.178 -13.512 3.136 1.00 22.95 18 PRO B O 1
ATOM 1474 N N . VAL B 1 20 ? 32.198 -11.670 3.964 1.00 22.03 19 VAL B N 1
ATOM 1475 C CA . VAL B 1 20 ? 33.448 -10.935 4.114 1.00 24.60 19 VAL B CA 1
ATOM 1476 C C . VAL B 1 20 ? 33.664 -10.585 5.582 1.00 24.31 19 VAL B C 1
ATOM 1477 O O . VAL B 1 20 ? 32.748 -10.113 6.249 1.00 23.34 19 VAL B O 1
ATOM 1481 N N . GLU B 1 21 ? 34.871 -10.834 6.078 1.00 25.35 20 GLU B N 1
ATOM 1482 C CA . GLU B 1 21 ? 35.234 -10.480 7.447 1.00 27.99 20 GLU B CA 1
ATOM 1483 C C . GLU B 1 21 ? 36.485 -9.621 7.343 1.00 29.57 20 GLU B C 1
ATOM 1484 O O . GLU B 1 21 ? 37.469 -10.018 6.715 1.00 28.33 20 GLU B O 1
ATOM 1490 N N . LEU B 1 22 ? 36.442 -8.436 7.941 1.00 31.06 21 LEU B N 1
ATOM 1491 C CA . LEU B 1 22 ? 37.583 -7.531 7.910 1.00 32.63 21 LEU B CA 1
ATOM 1492 C C . LEU B 1 22 ? 38.286 -7.591 9.266 1.00 34.82 21 LEU B C 1
ATOM 1493 O O . LEU B 1 22 ? 37.679 -7.304 10.297 1.00 34.45 21 LEU B O 1
ATOM 1498 N N . ASN B 1 23 ? 39.560 -7.977 9.259 1.00 38.25 22 ASN B N 1
ATOM 1499 C CA . ASN B 1 23 ? 40.328 -8.118 10.496 1.00 40.86 22 ASN B CA 1
ATOM 1500 C C . ASN B 1 23 ? 41.455 -7.113 10.697 1.00 42.26 22 ASN B C 1
ATOM 1501 O O . ASN B 1 23 ? 42.177 -6.763 9.764 1.00 41.28 22 ASN B O 1
ATOM 1506 N N . LEU B 1 24 ? 41.597 -6.664 11.939 1.00 43.63 23 LEU B N 1
ATOM 1507 C CA . LEU B 1 24 ? 42.646 -5.725 12.322 1.00 45.79 23 LEU B CA 1
ATOM 1508 C C . LEU B 1 24 ? 43.090 -6.088 13.737 1.00 46.71 23 LEU B C 1
ATOM 1509 O O . LEU B 1 24 ? 42.258 -6.298 14.618 1.00 46.36 23 LEU B O 1
ATOM 1511 N N . ASP B 1 25 ? 44.401 -6.173 13.942 1.00 47.94 24 ASP B N 1
ATOM 1512 C CA . ASP B 1 25 ? 44.949 -6.513 15.246 1.00 48.46 24 ASP B CA 1
ATOM 1513 C C . ASP B 1 25 ? 44.288 -7.772 15.793 1.00 49.10 24 ASP B C 1
ATOM 1514 O O . ASP B 1 25 ? 43.859 -7.809 16.948 1.00 50.74 24 ASP B O 1
ATOM 1516 N N . GLY B 1 26 ? 44.195 -8.794 14.949 1.00 49.34 25 GLY B N 1
ATOM 1517 C CA . GLY B 1 26 ? 43.604 -10.056 15.359 1.00 49.06 25 GLY B CA 1
ATOM 1518 C C . GLY B 1 26 ? 42.121 -10.032 15.669 1.00 49.18 25 GLY B C 1
ATOM 1519 O O . GLY B 1 26 ? 41.549 -11.057 16.048 1.00 50.85 25 GLY B O 1
ATOM 1520 N N . LYS B 1 27 ? 41.486 -8.877 15.508 1.00 48.65 26 LYS B N 1
ATOM 1521 C CA . LYS B 1 27 ? 40.061 -8.768 15.793 1.00 47.56 26 LYS B CA 1
ATOM 1522 C C . LYS B 1 27 ? 39.238 -8.468 14.547 1.00 46.34 26 LYS B C 1
ATOM 1523 O O . LYS B 1 27 ? 39.667 -7.711 13.670 1.00 45.79 26 LYS B O 1
ATOM 1525 N N . THR B 1 28 ? 38.061 -9.082 14.465 1.00 44.25 27 THR B N 1
ATOM 1526 C CA . THR B 1 28 ? 37.170 -8.831 13.345 1.00 42.18 27 THR B CA 1
ATOM 1527 C C . THR B 1 28 ? 36.505 -7.504 13.665 1.00 40.66 27 THR B C 1
ATOM 1528 O O . THR B 1 28 ? 35.760 -7.394 14.640 1.00 40.34 27 THR B O 1
ATOM 1532 N N . VAL B 1 29 ? 36.794 -6.491 12.859 1.00 39.70 28 VAL B N 1
ATOM 1533 C CA . VAL B 1 29 ? 36.223 -5.167 13.077 1.00 38.00 28 VAL B CA 1
ATOM 1534 C C . VAL B 1 29 ? 34.914 -4.950 12.333 1.00 37.34 28 VAL B C 1
ATOM 1535 O O . VAL B 1 29 ? 34.088 -4.138 12.746 1.00 36.86 28 VAL B O 1
ATOM 1539 N N . ALA B 1 30 ? 34.721 -5.678 11.238 1.00 34.72 29 ALA B N 1
ATOM 1540 C CA . ALA B 1 30 ? 33.500 -5.539 10.461 1.00 32.02 29 ALA B CA 1
ATOM 1541 C C . ALA B 1 30 ? 33.244 -6.773 9.611 1.00 30.37 29 ALA B C 1
ATOM 1542 O O . ALA B 1 30 ? 34.165 -7.510 9.286 1.00 31.34 29 ALA B O 1
ATOM 1544 N N . ILE B 1 31 ? 31.980 -7.002 9.279 1.00 29.55 30 ILE B N 1
ATOM 1545 C CA . ILE B 1 31 ? 31.608 -8.110 8.420 1.00 29.07 30 ILE B CA 1
ATOM 1546 C C . ILE B 1 31 ? 30.658 -7.530 7.379 1.00 28.98 30 ILE B C 1
ATOM 1547 O O . ILE B 1 31 ? 30.044 -6.486 7.605 1.00 28.69 30 ILE B O 1
ATOM 1552 N N . CYS B 1 32 ? 30.567 -8.177 6.225 1.00 25.71 31 CYS B N 1
ATOM 1553 C CA . CYS B 1 32 ? 29.669 -7.712 5.184 1.00 23.96 31 CYS B CA 1
ATOM 1554 C C . CYS B 1 32 ? 29.544 -8.790 4.128 1.00 22.97 31 CYS B C 1
ATOM 1555 O O . CYS B 1 32 ? 29.978 -9.915 4.338 1.00 21.61 31 CYS B O 1
ATOM 1558 N N . CYS B 1 33 ? 28.930 -8.458 3.007 1.00 21.46 32 CYS B N 1
ATOM 1559 C CA . CYS B 1 33 ? 28.781 -9.440 1.946 1.00 23.69 32 CYS B CA 1
ATOM 1560 C C . CYS B 1 33 ? 29.483 -8.870 0.737 1.00 22.42 32 CYS B C 1
ATOM 1561 O O . CYS B 1 33 ? 29.745 -7.670 0.674 1.00 24.15 32 CYS B O 1
ATOM 1564 N N . ALA B 1 34 ? 29.777 -9.742 -0.216 1.00 22.09 33 ALA B N 1
ATOM 1565 C CA . ALA B 1 34 ? 30.394 -9.348 -1.470 1.00 22.82 33 ALA B CA 1
ATOM 1566 C C . ALA B 1 34 ? 29.570 -10.095 -2.500 1.00 23.22 33 ALA B C 1
ATOM 1567 O O . ALA B 1 34 ? 29.424 -11.314 -2.419 1.00 23.91 33 ALA B O 1
ATOM 1569 N N . THR B 1 35 ? 29.011 -9.365 -3.456 1.00 24.12 34 THR B N 1
ATOM 1570 C CA . THR B 1 35 ? 28.187 -9.979 -4.487 1.00 22.71 34 THR B CA 1
ATOM 1571 C C . THR B 1 35 ? 28.962 -10.074 -5.792 1.00 24.14 34 THR B C 1
ATOM 1572 O O . THR B 1 35 ? 29.205 -9.061 -6.440 1.00 21.81 34 THR B O 1
ATOM 1576 N N . GLY B 1 36 ? 29.347 -11.293 -6.168 1.00 23.61 35 GLY B N 1
ATOM 1577 C CA . GLY B 1 36 ? 30.080 -11.475 -7.405 1.00 22.99 35 GLY B CA 1
ATOM 1578 C C . GLY B 1 36 ? 29.220 -11.056 -8.581 1.00 22.33 35 GLY B C 1
ATOM 1579 O O . GLY B 1 36 ? 28.024 -11.356 -8.612 1.00 21.36 35 GLY B O 1
ATOM 1580 N N . VAL B 1 37 ? 29.814 -10.353 -9.540 1.00 23.01 36 VAL B N 1
ATOM 1581 C CA . VAL B 1 37 ? 29.071 -9.917 -10.722 1.00 24.59 36 VAL B CA 1
ATOM 1582 C C . VAL B 1 37 ? 29.649 -10.478 -12.024 1.00 26.86 36 VAL B C 1
ATOM 1583 O O . VAL B 1 37 ? 28.934 -10.613 -13.015 1.00 28.04 36 VAL B O 1
ATOM 1587 N N . PHE B 1 38 ? 30.941 -10.801 -12.013 1.00 27.63 37 PHE B N 1
ATOM 1588 C CA . PHE B 1 38 ? 31.621 -11.386 -13.172 1.00 30.74 37 PHE B CA 1
ATOM 1589 C C . PHE B 1 38 ? 33.079 -11.667 -12.827 1.00 28.72 37 PHE B C 1
ATOM 1590 O O . PHE B 1 38 ? 33.611 -11.101 -11.871 1.00 28.77 37 PHE B O 1
ATOM 1598 N N . GLY B 1 39 ? 33.722 -12.535 -13.609 1.00 30.51 38 GLY B N 1
ATOM 1599 C CA . GLY B 1 39 ? 35.118 -12.873 -13.370 1.00 29.15 38 GLY B CA 1
ATOM 1600 C C . GLY B 1 39 ? 35.384 -13.032 -11.888 1.00 28.65 38 GLY B C 1
ATOM 1601 O O . GLY B 1 39 ? 34.765 -13.865 -11.234 1.00 28.44 38 GLY B O 1
ATOM 1602 N N . THR B 1 40 ? 36.309 -12.243 -11.356 1.00 28.97 39 THR B N 1
ATOM 1603 C CA . THR B 1 40 ? 36.602 -12.287 -9.930 1.00 29.06 39 THR B CA 1
ATOM 1604 C C . THR B 1 40 ? 36.310 -10.910 -9.356 1.00 27.73 39 THR B C 1
ATOM 1605 O O . THR B 1 40 ? 37.002 -10.439 -8.451 1.00 28.55 39 THR B O 1
ATOM 1609 N N . ALA B 1 41 ? 35.269 -10.280 -9.904 1.00 27.21 40 ALA B N 1
ATOM 1610 C CA . ALA B 1 41 ? 34.817 -8.948 -9.495 1.00 26.57 40 ALA B CA 1
ATOM 1611 C C . ALA B 1 41 ? 33.576 -9.034 -8.594 1.00 25.17 40 ALA B C 1
ATOM 1612 O O . ALA B 1 41 ? 32.592 -9.688 -8.935 1.00 24.29 40 ALA B O 1
ATOM 1614 N N . TYR B 1 42 ? 33.638 -8.357 -7.453 1.00 24.84 41 TYR B N 1
ATOM 1615 C CA . TYR B 1 42 ? 32.549 -8.352 -6.480 1.00 25.11 41 TYR B CA 1
ATOM 1616 C C . TYR B 1 42 ? 32.080 -6.948 -6.099 1.00 23.19 41 TYR B C 1
ATOM 1617 O O . TYR B 1 42 ? 32.892 -6.038 -5.939 1.00 24.08 41 TYR B O 1
ATOM 1626 N N . LEU B 1 43 ? 30.771 -6.768 -5.953 1.00 21.88 42 LEU B N 1
ATOM 1627 C CA . LEU B 1 43 ? 30.263 -5.475 -5.510 1.00 22.95 42 LEU B CA 1
ATOM 1628 C C . LEU B 1 43 ? 30.417 -5.575 -3.998 1.00 23.96 42 LEU B C 1
ATOM 1629 O O . LEU B 1 43 ? 30.111 -6.622 -3.423 1.00 24.11 42 LEU B O 1
ATOM 1634 N N . VAL B 1 44 ? 30.924 -4.517 -3.371 1.00 23.42 43 VAL B N 1
ATOM 1635 C CA . VAL B 1 44 ? 31.137 -4.483 -1.920 1.00 25.23 43 VAL B CA 1
ATOM 1636 C C . VAL B 1 44 ? 30.829 -3.082 -1.385 1.00 27.68 43 VAL B C 1
ATOM 1637 O O . VAL B 1 44 ? 30.752 -2.127 -2.153 1.00 28.65 43 VAL B O 1
ATOM 1641 N N . PRO B 1 45 ? 30.657 -2.938 -0.055 1.00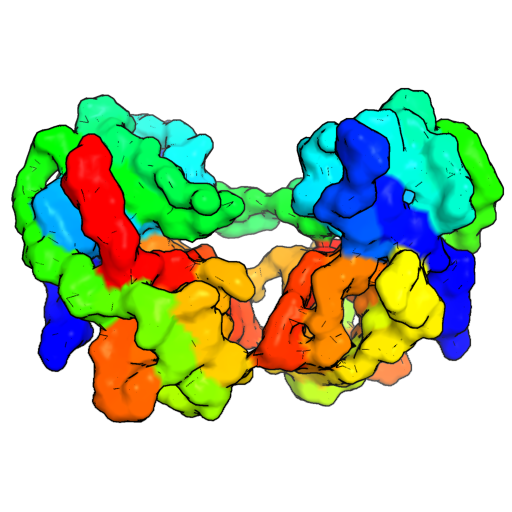 29.65 44 PRO B N 1
ATOM 1642 C CA . PRO B 1 45 ? 30.356 -1.631 0.552 1.00 30.97 44 PRO B CA 1
ATOM 1643 C C . PRO B 1 45 ? 31.575 -0.708 0.506 1.00 32.05 44 PRO B C 1
ATOM 1644 O O . PRO B 1 45 ? 32.591 -0.997 1.139 1.00 32.64 44 PRO B O 1
ATOM 1648 N N . ARG B 1 46 ? 31.476 0.402 -0.217 1.00 33.45 45 ARG B N 1
ATOM 1649 C CA . ARG B 1 46 ? 32.600 1.327 -0.322 1.00 36.67 45 ARG B CA 1
ATOM 1650 C C . ARG B 1 46 ? 33.106 1.809 1.039 1.00 37.01 45 ARG B C 1
ATOM 1651 O O . ARG B 1 46 ? 34.309 1.769 1.311 1.00 36.60 45 ARG B O 1
ATOM 1659 N N . HIS B 1 47 ? 32.190 2.253 1.895 1.00 38.03 46 HIS B N 1
ATOM 1660 C CA . HIS B 1 47 ? 32.566 2.769 3.204 1.00 38.94 46 HIS B CA 1
ATOM 1661 C C . HIS B 1 47 ? 33.452 1.829 4.014 1.00 40.53 46 HIS B C 1
ATOM 1662 O O . HIS B 1 47 ? 34.303 2.281 4.779 1.00 40.69 46 HIS B O 1
ATOM 1669 N N . LEU B 1 48 ? 33.277 0.524 3.838 1.00 40.40 47 LEU B N 1
ATOM 1670 C CA . LEU B 1 48 ? 34.087 -0.431 4.576 1.00 41.84 47 LEU B CA 1
ATOM 1671 C C . LEU B 1 48 ? 35.441 -0.691 3.926 1.00 42.74 47 LEU B C 1
ATOM 1672 O O . LEU B 1 48 ? 36.423 -0.939 4.623 1.00 41.46 47 LEU B O 1
ATOM 1677 N N . PHE B 1 49 ? 35.497 -0.627 2.598 1.00 43.36 48 PHE B N 1
ATOM 1678 C CA . PHE B 1 49 ? 36.741 -0.911 1.900 1.00 45.95 48 PHE B CA 1
ATOM 1679 C C . PHE B 1 49 ? 37.677 0.248 1.620 1.00 49.02 48 PHE B C 1
ATOM 1680 O O . PHE B 1 49 ? 38.795 0.043 1.142 1.00 50.01 48 PHE B O 1
ATOM 1688 N N . ALA B 1 50 ? 37.235 1.461 1.919 1.00 52.23 49 ALA B N 1
ATOM 1689 C CA . ALA B 1 50 ? 38.079 2.628 1.715 1.00 54.94 49 ALA B CA 1
ATOM 1690 C C . ALA B 1 50 ? 38.986 2.728 2.938 1.00 56.30 49 ALA B C 1
ATOM 1691 O O . ALA B 1 50 ? 39.556 3.780 3.223 1.00 58.13 49 ALA B O 1
ATOM 1693 N N . GLU B 1 51 ? 39.107 1.614 3.657 1.00 56.77 50 GLU B N 1
ATOM 1694 C CA . GLU B 1 51 ? 39.934 1.531 4.859 1.00 57.12 50 GLU B CA 1
ATOM 1695 C C . GLU B 1 51 ? 40.896 0.349 4.747 1.00 57.46 50 GLU B C 1
ATOM 1696 O O . GLU B 1 51 ? 40.752 -0.489 3.856 1.00 58.08 50 GLU B O 1
ATOM 1699 N N . LYS B 1 52 ? 41.863 0.272 5.658 1.00 57.52 51 LYS B N 1
ATOM 1700 C CA . LYS B 1 52 ? 42.860 -0.800 5.633 1.00 56.56 51 LYS B CA 1
ATOM 1701 C C . LYS B 1 52 ? 42.700 -1.853 6.730 1.00 55.14 51 LYS B C 1
ATOM 1702 O O . LYS B 1 52 ? 42.225 -1.556 7.825 1.00 56.37 51 LYS B O 1
ATOM 1704 N N . TYR B 1 53 ? 43.111 -3.084 6.424 1.00 52.21 52 TYR B N 1
ATOM 1705 C CA . TYR B 1 53 ? 43.018 -4.196 7.368 1.00 49.16 52 TYR B CA 1
ATOM 1706 C C . TYR B 1 53 ? 44.231 -5.124 7.264 1.00 47.96 52 TYR B C 1
ATOM 1707 O O . TYR B 1 53 ? 44.966 -5.084 6.279 1.00 47.79 52 TYR B O 1
ATOM 1716 N N . ASP B 1 54 ? 44.435 -5.957 8.282 1.00 46.73 53 ASP B N 1
ATOM 1717 C CA . ASP B 1 54 ? 45.555 -6.898 8.287 1.00 46.32 53 ASP B CA 1
ATOM 1718 C C . ASP B 1 54 ? 45.204 -8.124 7.444 1.00 46.24 53 ASP B C 1
ATOM 1719 O O . ASP B 1 54 ? 46.077 -8.745 6.833 1.00 46.29 53 ASP B O 1
ATOM 1724 N N . LYS B 1 55 ? 43.916 -8.467 7.424 1.00 44.60 54 LYS B N 1
ATOM 1725 C CA . LYS B 1 55 ? 43.438 -9.624 6.681 1.00 41.95 54 LYS B CA 1
ATOM 1726 C C . LYS B 1 55 ? 41.977 -9.479 6.254 1.00 40.38 54 LYS B C 1
ATOM 1727 O O . LYS B 1 55 ? 41.176 -8.836 6.937 1.00 37.49 54 LYS B O 1
ATOM 1731 N N . ILE B 1 56 ? 41.645 -10.077 5.114 1.00 37.95 55 ILE B N 1
ATOM 1732 C CA . ILE B 1 56 ? 40.287 -10.042 4.587 1.00 37.09 55 ILE B CA 1
ATOM 1733 C C . ILE B 1 56 ? 39.863 -11.459 4.256 1.00 35.64 55 ILE B C 1
ATOM 1734 O O .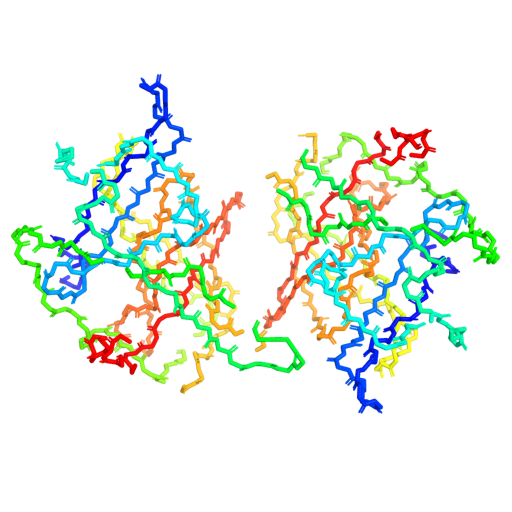 ILE B 1 56 ? 40.449 -12.102 3.383 1.00 35.52 55 ILE B O 1
ATOM 1747 N N . LEU B 1 58 ? 37.321 -13.936 2.643 1.00 30.49 57 LEU B N 1
ATOM 1748 C CA . LEU B 1 58 ? 36.264 -14.001 1.648 1.00 29.79 57 LEU B CA 1
ATOM 1749 C C . LEU B 1 58 ? 35.862 -15.461 1.519 1.00 29.07 57 LEU B C 1
ATOM 1750 O O . LEU B 1 58 ? 36.582 -16.263 0.924 1.00 30.18 57 LEU B O 1
ATOM 1755 N N . ASP B 1 59 ? 34.711 -15.791 2.096 1.00 28.89 58 ASP B N 1
ATOM 1756 C CA . ASP B 1 59 ? 34.172 -17.147 2.093 1.00 28.57 58 ASP B CA 1
ATOM 1757 C C . ASP B 1 59 ? 35.193 -18.183 2.558 1.00 28.69 58 ASP B C 1
ATOM 1758 O O . ASP B 1 59 ? 35.289 -19.261 1.981 1.00 26.11 58 ASP B O 1
ATOM 1763 N N . GLY B 1 60 ? 35.954 -17.846 3.598 1.00 27.83 59 GLY B N 1
ATOM 1764 C CA . GLY B 1 60 ? 36.941 -18.773 4.136 1.00 29.96 59 GLY B CA 1
ATOM 1765 C C . GLY B 1 60 ? 38.354 -18.616 3.599 1.00 30.32 59 GLY B C 1
ATOM 1766 O O . GLY B 1 60 ? 39.307 -19.166 4.158 1.00 30.59 59 GLY B O 1
ATOM 1767 N N . ARG B 1 61 ? 38.497 -17.878 2.506 1.00 30.80 60 ARG B N 1
ATOM 1768 C CA . ARG B 1 61 ? 39.804 -17.651 1.907 1.00 31.07 60 ARG B CA 1
ATOM 1769 C C . ARG B 1 61 ? 40.474 -16.431 2.538 1.00 32.35 60 ARG B C 1
ATOM 1770 O O . ARG B 1 61 ? 39.994 -15.305 2.405 1.00 31.64 60 ARG B O 1
ATOM 1778 N N . ALA B 1 62 ? 41.593 -16.663 3.214 1.00 33.90 61 ALA B N 1
ATOM 1779 C CA . ALA B 1 62 ? 42.328 -15.593 3.882 1.00 34.00 61 ALA B CA 1
ATOM 1780 C C . ALA B 1 62 ? 43.212 -14.792 2.928 1.00 34.95 61 ALA B C 1
ATOM 1781 O O . ALA B 1 62 ? 44.156 -15.331 2.360 1.00 35.47 61 ALA B O 1
ATOM 1791 N N . THR B 1 64 ? 44.917 -10.559 1.820 1.00 38.85 63 THR B N 1
ATOM 1792 C CA . THR B 1 64 ? 45.273 -9.212 2.266 1.00 39.31 63 THR B CA 1
ATOM 1793 C C . THR B 1 64 ? 44.972 -8.281 1.098 1.00 40.44 63 THR B C 1
ATOM 1794 O O . THR B 1 64 ? 44.609 -8.754 0.024 1.00 39.89 63 THR B O 1
ATOM 1798 N N . ASP B 1 65 ? 45.126 -6.972 1.291 1.00 43.02 64 ASP B N 1
ATOM 1799 C CA . ASP B 1 65 ? 44.823 -6.016 0.224 1.00 46.04 64 ASP B CA 1
ATOM 1800 C C . ASP B 1 65 ? 45.710 -6.111 -1.010 1.00 46.17 64 ASP B C 1
ATOM 1801 O O . ASP B 1 65 ? 45.472 -5.422 -2.000 1.00 47.16 64 ASP B O 1
ATOM 1806 N N . SER B 1 66 ? 46.733 -6.955 -0.963 1.00 45.90 65 SER B N 1
ATOM 1807 C CA . SER B 1 66 ? 47.596 -7.111 -2.124 1.00 46.14 65 SER B CA 1
ATOM 1808 C C . SER B 1 66 ? 47.024 -8.219 -3.008 1.00 44.25 65 SER B C 1
ATOM 1809 O O . SER B 1 66 ? 47.591 -8.558 -4.043 1.00 44.19 65 SER B O 1
ATOM 1812 N N . ASP B 1 67 ? 45.889 -8.775 -2.591 1.00 43.36 66 ASP B N 1
ATOM 1813 C CA . ASP B 1 67 ? 45.221 -9.835 -3.349 1.00 41.56 66 ASP B CA 1
ATOM 1814 C C . ASP B 1 67 ? 44.132 -9.271 -4.256 1.00 40.68 66 ASP B C 1
ATOM 1815 O O . ASP B 1 67 ? 43.554 -9.999 -5.068 1.00 40.66 66 ASP B O 1
ATOM 1820 N N . TYR B 1 68 ? 43.854 -7.977 -4.124 1.00 38.73 67 TYR B N 1
ATOM 1821 C CA . TYR B 1 68 ? 42.797 -7.366 -4.913 1.00 39.67 67 TYR B CA 1
ATOM 1822 C C . TYR B 1 68 ? 42.953 -5.865 -5.077 1.00 41.30 67 TYR B C 1
ATOM 1823 O O . TYR B 1 68 ? 43.788 -5.234 -4.425 1.00 41.99 67 TYR B O 1
ATOM 1832 N N . ARG B 1 69 ? 42.109 -5.307 -5.941 1.00 42.52 68 ARG B N 1
ATOM 1833 C CA . ARG B 1 69 ? 42.078 -3.880 -6.224 1.00 43.58 68 ARG B CA 1
ATOM 1834 C C . ARG B 1 69 ? 40.626 -3.412 -6.094 1.00 43.24 68 ARG B C 1
ATOM 1835 O O . ARG B 1 69 ? 39.710 -4.109 -6.521 1.00 42.73 68 ARG B O 1
ATOM 1840 N N . VAL B 1 70 ? 40.413 -2.239 -5.506 1.00 43.76 69 VAL B N 1
ATOM 1841 C CA . VAL B 1 70 ? 39.059 -1.717 -5.345 1.00 44.67 69 VAL B CA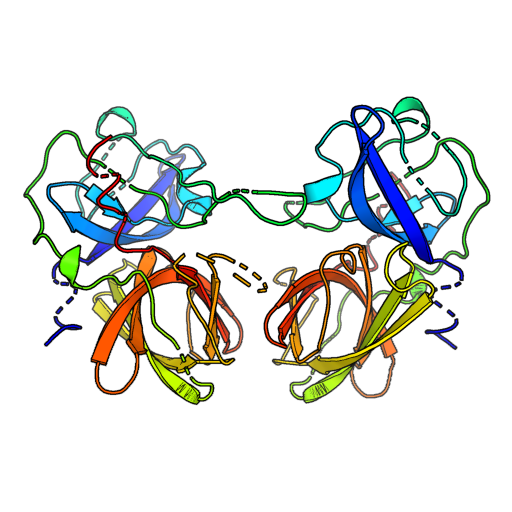 1
ATOM 1842 C C . VAL B 1 70 ? 38.800 -0.509 -6.241 1.00 45.88 69 VAL B C 1
ATOM 1843 O O . VAL B 1 70 ? 39.540 0.474 -6.202 1.00 46.63 69 VAL B O 1
ATOM 1847 N N . PHE B 1 71 ? 37.748 -0.598 -7.054 1.00 47.56 70 PHE B N 1
ATOM 1848 C CA . PHE B 1 71 ? 37.365 0.483 -7.959 1.00 49.87 70 PHE B CA 1
ATOM 1849 C C . PHE B 1 71 ? 36.111 1.178 -7.451 1.00 51.01 70 PHE B C 1
ATOM 1850 O O . PHE B 1 71 ? 35.243 0.549 -6.845 1.00 50.93 70 PHE B O 1
ATOM 1858 N N . GLU B 1 72 ? 36.020 2.477 -7.709 1.00 52.67 71 GLU B N 1
ATOM 1859 C CA . GLU B 1 72 ? 34.872 3.265 -7.286 1.00 56.00 71 GLU B CA 1
ATOM 1860 C C . GLU B 1 72 ? 34.027 3.717 -8.463 1.00 57.61 71 GLU B C 1
ATOM 1861 O O . GLU B 1 72 ? 34.453 3.641 -9.613 1.00 57.74 71 GLU B O 1
ATOM 1867 N N . PHE B 1 73 ? 32.823 4.190 -8.155 1.00 59.38 72 PHE B N 1
ATOM 1868 C CA . PHE B 1 73 ? 31.904 4.720 -9.161 1.00 61.77 72 PHE B CA 1
ATOM 1869 C C . PHE B 1 73 ? 31.493 6.116 -8.700 1.00 62.81 72 PHE B C 1
ATOM 1870 O O . PHE B 1 73 ? 31.344 6.350 -7.501 1.00 62.66 72 PHE B O 1
ATOM 1878 N N . GLU B 1 74 ? 31.305 7.040 -9.640 1.00 64.60 73 GLU B N 1
ATOM 1879 C CA . GLU B 1 74 ? 30.902 8.400 -9.279 1.00 65.58 73 GLU B CA 1
ATOM 1880 C C . GLU B 1 74 ? 29.892 9.004 -10.259 1.00 65.86 73 GLU B C 1
ATOM 1881 O O . GLU B 1 74 ? 30.055 8.910 -11.476 1.00 66.89 73 GLU B O 1
ATOM 1883 N N . LEU B 1 83 ? 29.148 10.033 -5.034 1.00 51.44 82 LEU B N 1
ATOM 1884 C CA . LEU B 1 83 ? 29.925 8.807 -4.873 1.00 51.30 82 LEU B CA 1
ATOM 1885 C C . LEU B 1 83 ? 29.056 7.666 -4.331 1.00 49.45 82 LEU B C 1
ATOM 1886 O O . LEU B 1 83 ? 28.543 7.737 -3.213 1.00 50.29 82 LEU B O 1
ATOM 1891 N N . SER B 1 84 ? 28.894 6.619 -5.137 1.00 47.54 83 SER B N 1
ATOM 1892 C CA . SER B 1 84 ? 28.091 5.450 -4.767 1.00 44.95 83 SER B CA 1
ATOM 1893 C C . SER B 1 84 ? 28.713 4.647 -3.623 1.00 43.37 83 SER B C 1
ATOM 1894 O O . SER B 1 84 ? 29.937 4.566 -3.515 1.00 43.30 83 SER B O 1
ATOM 1897 N N . ASP B 1 85 ? 27.882 4.054 -2.766 1.00 40.92 84 ASP B N 1
ATOM 1898 C CA . ASP B 1 85 ? 28.423 3.255 -1.671 1.00 39.18 84 ASP B CA 1
ATOM 1899 C C . ASP B 1 85 ? 28.703 1.838 -2.155 1.00 36.64 84 ASP B C 1
ATOM 1900 O O . ASP B 1 85 ? 29.133 0.976 -1.392 1.00 36.42 84 ASP B O 1
ATOM 1905 N N . ALA B 1 86 ? 28.450 1.607 -3.435 1.00 33.62 85 ALA B N 1
ATOM 1906 C CA . ALA B 1 86 ? 28.720 0.318 -4.036 1.00 33.69 85 ALA B CA 1
ATOM 1907 C C . ALA B 1 86 ? 30.054 0.481 -4.748 1.00 33.67 85 ALA B C 1
ATOM 1908 O O . ALA B 1 86 ? 30.203 1.345 -5.617 1.00 35.20 85 ALA B O 1
ATOM 1910 N N . ALA B 1 87 ? 31.026 -0.333 -4.353 1.00 31.83 86 ALA B N 1
ATOM 1911 C CA . ALA B 1 87 ? 32.357 -0.304 -4.947 1.00 30.11 86 ALA B CA 1
ATOM 1912 C C . ALA B 1 87 ? 32.617 -1.685 -5.530 1.00 30.66 86 ALA B C 1
ATOM 1913 O O . ALA B 1 87 ? 31.900 -2.636 -5.229 1.00 26.58 86 ALA B O 1
ATOM 1915 N N . LEU B 1 88 ? 33.634 -1.793 -6.374 1.00 32.10 87 LEU B N 1
ATOM 1916 C CA . LEU B 1 88 ? 33.942 -3.070 -6.996 1.00 32.36 87 LEU B CA 1
ATOM 1917 C C . LEU B 1 88 ? 35.308 -3.585 -6.568 1.00 33.66 87 LEU B C 1
ATOM 1918 O O . LEU B 1 88 ? 36.333 -2.942 -6.812 1.00 35.27 87 LEU B O 1
ATOM 1931 N N . VAL B 1 90 ? 38.041 -6.297 -7.116 1.00 32.13 89 VAL B N 1
ATOM 1932 C CA . VAL B 1 90 ? 38.488 -7.261 -8.104 1.00 32.10 89 VAL B CA 1
ATOM 1933 C C . VAL B 1 90 ? 39.705 -8.015 -7.592 1.00 33.19 89 VAL B C 1
ATOM 1934 O O . VAL B 1 90 ? 40.761 -7.429 -7.329 1.00 32.83 89 VAL B O 1
ATOM 1938 N N . LEU B 1 91 ? 39.544 -9.320 -7.437 1.00 33.59 90 LEU B N 1
ATOM 1939 C CA . LEU B 1 91 ? 40.620 -10.163 -6.949 1.00 33.88 90 LEU B CA 1
ATOM 1940 C C . LEU B 1 91 ? 41.565 -10.485 -8.100 1.00 35.62 90 LEU B C 1
ATOM 1941 O O . LEU B 1 91 ? 41.123 -10.721 -9.230 1.00 35.27 90 LEU B O 1
ATOM 1946 N N . HIS B 1 92 ? 42.865 -10.475 -7.821 1.00 36.60 91 HIS B N 1
ATOM 1947 C CA . HIS B 1 92 ? 43.842 -10.801 -8.849 1.00 37.36 91 HIS B CA 1
ATOM 1948 C C . HIS B 1 92 ? 43.683 -12.288 -9.110 1.00 39.47 91 HIS B C 1
ATOM 1949 O O . HIS B 1 92 ? 43.792 -12.749 -10.236 1.00 37.78 91 HIS B O 1
ATOM 1956 N N . ARG B 1 93 ? 43.414 -13.061 -8.071 1.00 39.26 92 ARG B N 1
ATOM 1957 C CA . ARG B 1 93 ? 43.241 -14.490 -8.304 1.00 40.71 92 ARG B CA 1
ATOM 1958 C C . ARG B 1 93 ? 42.062 -15.023 -7.508 1.00 39.16 92 ARG B C 1
ATOM 1959 O O . ARG B 1 93 ? 41.664 -14.419 -6.504 1.00 42.32 92 ARG B O 1
ATOM 1967 N N . GLY B 1 94 ? 41.517 -16.155 -7.949 1.00 37.46 93 GLY B N 1
ATOM 1968 C CA . GLY B 1 94 ? 40.386 -16.754 -7.258 1.00 35.28 93 GLY B CA 1
ATOM 1969 C C . GLY B 1 94 ? 39.412 -17.398 -8.222 1.00 34.39 93 GLY B C 1
ATOM 1970 O O . GLY B 1 94 ? 39.543 -17.217 -9.428 1.00 32.85 93 GLY B O 1
ATOM 1971 N N . ASN B 1 95 ? 38.441 -18.153 -7.717 1.00 33.34 94 ASN B N 1
ATOM 1972 C CA . ASN B 1 95 ? 37.478 -18.775 -8.609 1.00 33.19 94 ASN B CA 1
ATOM 1973 C C . ASN B 1 95 ? 36.562 -17.713 -9.193 1.00 32.57 94 ASN B C 1
ATOM 1974 O O . ASN B 1 95 ? 36.159 -16.778 -8.501 1.00 31.55 94 ASN B O 1
ATOM 1979 N N . LYS B 1 96 ? 36.229 -17.868 -10.468 1.00 29.39 95 LYS B N 1
ATOM 1980 C CA . LYS B 1 96 ? 35.341 -16.933 -11.145 1.00 30.08 95 LYS B CA 1
ATOM 1981 C C . LYS B 1 96 ? 33.900 -17.161 -10.691 1.00 29.15 95 LYS B C 1
ATOM 1982 O O . LYS B 1 96 ? 33.532 -18.259 -10.275 1.00 28.51 95 LYS B O 1
ATOM 1984 N N . VAL B 1 97 ? 33.093 -16.110 -10.751 1.00 29.45 96 VAL B N 1
ATOM 1985 C CA . VAL B 1 97 ? 31.698 -16.213 -10.370 1.00 28.20 96 VAL B CA 1
ATOM 1986 C C . VAL B 1 97 ? 30.900 -16.187 -11.665 1.00 29.98 96 VAL B C 1
ATOM 1987 O O . VAL B 1 97 ? 31.466 -15.956 -12.734 1.00 30.07 96 VAL B O 1
ATOM 1991 N N . ARG B 1 98 ? 29.602 -16.441 -11.572 1.00 29.25 97 ARG B N 1
ATOM 1992 C CA . ARG B 1 98 ? 28.730 -16.415 -12.740 1.00 31.94 97 ARG B CA 1
ATOM 1993 C C . ARG B 1 98 ? 28.556 -14.963 -13.187 1.00 31.37 97 ARG B C 1
ATOM 1994 O O . ARG B 1 98 ? 28.325 -14.080 -12.358 1.00 29.59 97 ARG B O 1
ATOM 2002 N N . ASP B 1 99 ? 28.677 -14.710 -14.485 1.00 29.58 98 ASP B N 1
ATOM 2003 C CA . ASP B 1 99 ? 28.490 -13.352 -14.982 1.00 30.65 98 ASP B CA 1
ATOM 2004 C C . ASP B 1 99 ? 27.000 -13.070 -14.888 1.00 29.57 98 ASP B C 1
ATOM 2005 O O . ASP B 1 99 ? 26.205 -13.666 -15.614 1.00 29.22 98 ASP B O 1
ATOM 2010 N N . ILE B 1 100 ? 26.605 -12.173 -13.993 1.00 28.55 99 ILE B N 1
ATOM 2011 C CA . ILE B 1 100 ? 25.186 -11.880 -13.853 1.00 26.23 99 ILE B CA 1
ATOM 2012 C C . ILE B 1 100 ? 24.868 -10.435 -14.207 1.00 26.49 99 ILE B C 1
ATOM 2013 O O . ILE B 1 100 ? 23.798 -9.932 -13.877 1.00 25.57 99 ILE B O 1
ATOM 2018 N N . THR B 1 101 ? 25.798 -9.771 -14.883 1.00 27.32 100 THR B N 1
ATOM 2019 C CA . THR B 1 101 ? 25.601 -8.373 -15.267 1.00 30.20 100 THR B CA 1
ATOM 2020 C C . THR B 1 101 ? 24.329 -8.161 -16.093 1.00 30.41 100 THR B C 1
ATOM 2021 O O . THR B 1 101 ? 23.726 -7.093 -16.043 1.00 32.90 100 THR B O 1
ATOM 2025 N N . LYS B 1 102 ? 23.904 -9.181 -16.833 1.00 30.78 101 LYS B N 1
ATOM 2026 C CA . LYS B 1 102 ? 22.710 -9.054 -17.669 1.00 33.29 101 LYS B CA 1
ATOM 2027 C C . LYS B 1 102 ? 21.427 -8.940 -16.857 1.00 33.55 101 LYS B C 1
ATOM 2028 O O . LYS B 1 102 ? 20.396 -8.543 -17.386 1.00 32.64 101 LYS B O 1
ATOM 2034 N N . HIS B 1 103 ? 21.488 -9.287 -15.573 1.00 32.28 102 HIS B N 1
ATOM 2035 C CA . HIS B 1 103 ? 20.299 -9.225 -14.734 1.00 30.58 102 HIS B CA 1
ATOM 2036 C C . HIS B 1 103 ? 20.097 -7.888 -14.038 1.00 30.41 102 HIS B C 1
ATOM 2037 O O . HIS B 1 103 ? 19.110 -7.695 -13.333 1.00 29.03 102 HIS B O 1
ATOM 2044 N N . PHE B 1 104 ? 21.038 -6.971 -14.251 1.00 28.98 103 PHE B N 1
ATOM 2045 C CA . PHE B 1 104 ? 20.938 -5.625 -13.715 1.00 28.63 103 PHE B CA 1
ATOM 2046 C C . PHE B 1 104 ? 20.156 -4.860 -14.785 1.00 30.87 103 PHE B C 1
ATOM 2047 O O . PHE B 1 104 ? 19.843 -5.418 -15.840 1.00 29.75 103 PHE B O 1
ATOM 2055 N N . ARG B 1 105 ? 19.850 -3.594 -14.531 1.00 32.17 104 ARG B N 1
ATOM 2056 C CA . ARG B 1 105 ? 19.095 -2.808 -15.501 1.00 34.80 104 ARG B CA 1
ATOM 2057 C C . ARG B 1 105 ? 19.666 -1.416 -15.696 1.00 37.33 104 ARG B C 1
ATOM 2058 O O . ARG B 1 105 ? 20.487 -0.952 -14.903 1.00 36.30 104 ARG B O 1
ATOM 2066 N N . ASP B 1 106 ? 19.230 -0.759 -16.770 1.00 40.43 105 ASP B N 1
ATOM 2067 C CA . ASP B 1 106 ? 19.661 0.600 -17.076 1.00 42.53 105 ASP B CA 1
ATOM 2068 C C . ASP B 1 106 ? 18.461 1.528 -16.979 1.00 43.76 105 ASP B C 1
ATOM 2069 O O . ASP B 1 106 ? 18.589 2.696 -16.616 1.00 44.37 105 ASP B O 1
ATOM 2074 N N . THR B 1 107 ? 17.294 0.994 -17.316 1.00 44.42 106 THR B N 1
ATOM 2075 C CA . THR B 1 107 ? 16.059 1.753 -17.243 1.00 47.22 106 THR B CA 1
ATOM 2076 C C . THR B 1 107 ? 15.037 0.860 -16.573 1.00 46.77 106 THR B C 1
ATOM 2077 O O . THR B 1 107 ? 14.490 -0.058 -17.183 1.00 50.78 106 THR B O 1
ATOM 2081 N N . ALA B 1 108 ? 14.801 1.119 -15.298 1.00 46.63 107 ALA B N 1
ATOM 2082 C CA . ALA B 1 108 ? 13.852 0.332 -14.535 1.00 45.47 107 ALA B CA 1
ATOM 2083 C C . ALA B 1 108 ? 13.017 1.255 -13.672 1.00 44.66 107 ALA B C 1
ATOM 2084 O O . ALA B 1 108 ? 13.470 2.325 -13.266 1.00 44.88 107 ALA B O 1
ATOM 2086 N N . ARG B 1 109 ? 11.789 0.838 -13.405 1.00 42.94 108 ARG B N 1
ATOM 2087 C CA . ARG B 1 109 ? 10.893 1.623 -12.580 1.00 43.41 108 ARG B CA 1
ATOM 2088 C C . ARG B 1 109 ? 10.194 0.698 -11.600 1.00 43.26 108 ARG B C 1
ATOM 2089 O O . ARG B 1 109 ? 9.520 -0.248 -12.004 1.00 43.89 108 ARG B O 1
ATOM 2099 N N . LYS B 1 111 ? 7.491 0.200 -8.371 1.00 41.23 110 LYS B N 1
ATOM 2100 C CA . LYS B 1 111 ? 6.309 0.823 -7.799 1.00 39.58 110 LYS B CA 1
ATOM 2101 C C . LYS B 1 111 ? 6.263 0.656 -6.291 1.00 39.40 110 LYS B C 1
ATOM 2102 O O . LYS B 1 111 ? 6.710 -0.359 -5.748 1.00 37.03 110 LYS B O 1
ATOM 2106 N N . LYS B 1 112 ? 5.717 1.668 -5.622 1.00 37.91 111 LYS B N 1
ATOM 2107 C CA . LYS B 1 112 ? 5.600 1.668 -4.172 1.00 37.96 111 LYS B CA 1
ATOM 2108 C C . LYS B 1 112 ? 4.852 0.436 -3.666 1.00 37.89 111 LYS B C 1
ATOM 2109 O O . LYS B 1 112 ? 3.769 0.118 -4.149 1.00 40.28 111 LYS B O 1
ATOM 2115 N N . GLY B 1 113 ? 5.432 -0.254 -2.691 1.00 38.34 112 GLY B N 1
ATOM 2116 C CA . GLY B 1 113 ? 4.784 -1.428 -2.135 1.00 37.42 112 GLY B CA 1
ATOM 2117 C C . GLY B 1 113 ? 5.088 -2.753 -2.813 1.00 35.45 112 GLY B C 1
ATOM 2118 O O . GLY B 1 113 ? 4.692 -3.799 -2.302 1.00 36.14 112 GLY B O 1
ATOM 2119 N N . THR B 1 114 ? 5.761 -2.724 -3.960 1.00 34.82 113 THR B N 1
ATOM 2120 C CA . THR B 1 114 ? 6.106 -3.958 -4.664 1.00 33.89 113 THR B CA 1
ATOM 2121 C C . THR B 1 114 ? 7.184 -4.722 -3.878 1.00 32.67 113 THR B C 1
ATOM 2122 O O . THR B 1 114 ? 8.060 -4.123 -3.242 1.00 28.26 113 THR B O 1
ATOM 2126 N N . PRO B 1 115 ? 7.150 -6.060 -3.947 1.00 32.23 114 PRO B N 1
ATOM 2127 C CA . PRO B 1 115 ? 8.097 -6.928 -3.240 1.00 30.35 114 PRO B CA 1
ATOM 2128 C C . PRO B 1 115 ? 9.579 -6.747 -3.535 1.00 28.24 114 PRO B C 1
ATOM 2129 O O . PRO B 1 115 ? 9.988 -6.538 -4.675 1.00 27.37 114 PRO B O 1
ATOM 2133 N N . VAL B 1 116 ? 10.377 -6.821 -2.478 1.00 26.09 115 VAL B N 1
ATOM 2134 C CA . VAL B 1 116 ? 11.820 -6.724 -2.599 1.00 25.35 115 VAL B CA 1
ATOM 2135 C C . VAL B 1 116 ? 12.409 -7.937 -1.886 1.00 23.72 115 VAL B C 1
ATOM 2136 O O . VAL B 1 116 ? 11.816 -8.448 -0.936 1.00 23.02 115 VAL B O 1
ATOM 2140 N N . VAL B 1 117 ? 13.559 -8.407 -2.361 1.00 19.74 116 VAL B N 1
ATOM 2141 C CA . VAL B 1 117 ? 14.240 -9.553 -1.761 1.00 21.14 116 VAL B CA 1
ATOM 2142 C C . VAL B 1 117 ? 15.719 -9.225 -1.603 1.00 21.08 116 VAL B C 1
ATOM 2143 O O . VAL B 1 117 ? 16.358 -8.774 -2.541 1.00 22.95 116 VAL B O 1
ATOM 2147 N N . GLY B 1 118 ? 16.254 -9.446 -0.408 1.00 20.70 117 GLY B N 1
ATOM 2148 C CA . GLY B 1 118 ? 17.660 -9.173 -0.165 1.00 20.45 117 GLY B CA 1
ATOM 2149 C C . GLY B 1 118 ? 18.403 -10.484 -0.033 1.00 20.77 117 GLY B C 1
ATOM 2150 O O . GLY B 1 118 ? 17.914 -11.405 0.616 1.00 20.67 117 GLY B O 1
ATOM 2151 N N . VAL B 1 119 ? 19.572 -10.571 -0.661 1.00 20.65 118 VAL B N 1
ATOM 2152 C CA . VAL B 1 119 ? 20.383 -11.781 -0.631 1.00 21.78 118 VAL B CA 1
ATOM 2153 C C . VAL B 1 119 ? 21.623 -11.487 0.188 1.00 22.03 118 VAL B C 1
ATOM 2154 O O . VAL B 1 119 ? 22.429 -10.633 -0.174 1.00 22.63 118 VAL B O 1
ATOM 2158 N N . VAL B 1 120 ? 21.760 -12.205 1.298 1.00 21.60 119 VAL B N 1
ATOM 2159 C CA . VAL B 1 120 ? 22.858 -12.006 2.226 1.00 20.99 119 VAL B CA 1
ATOM 2160 C C . VAL B 1 120 ? 23.610 -13.285 2.549 1.00 20.85 119 VAL B C 1
ATOM 2161 O O . VAL B 1 120 ? 23.038 -14.367 2.600 1.00 18.90 119 VAL B O 1
ATOM 2165 N N . ASN B 1 121 ? 24.912 -13.142 2.734 1.00 20.55 120 ASN B N 1
ATOM 2166 C CA . ASN B 1 121 ? 25.747 -14.257 3.138 1.00 22.38 120 ASN B CA 1
ATOM 2167 C C . ASN B 1 121 ? 26.853 -13.646 3.971 1.00 23.13 120 ASN B C 1
ATOM 2168 O O . ASN B 1 121 ? 27.781 -13.054 3.427 1.00 22.22 120 ASN B O 1
ATOM 2173 N N . ASN B 1 122 ? 26.753 -13.748 5.292 1.00 24.66 121 ASN B N 1
ATOM 2174 C CA . ASN B 1 122 ? 27.813 -13.209 6.129 1.00 26.75 121 ASN B CA 1
ATOM 2175 C C . ASN B 1 122 ? 28.105 -14.134 7.308 1.00 28.03 121 ASN B C 1
ATOM 2176 O O . ASN B 1 122 ? 27.491 -15.192 7.437 1.00 25.89 121 ASN B O 1
ATOM 2181 N N . ALA B 1 123 ? 29.063 -13.747 8.143 1.00 29.39 122 ALA B N 1
ATOM 2182 C CA . ALA B 1 123 ? 29.466 -14.554 9.292 1.00 32.29 122 ALA B CA 1
ATOM 2183 C C . ALA B 1 123 ? 28.478 -14.499 10.451 1.00 34.19 122 ALA B C 1
ATOM 2184 O O . ALA B 1 123 ? 28.538 -15.318 11.364 1.00 36.84 122 ALA B O 1
ATOM 2186 N N . ASP B 1 124 ? 27.571 -13.533 10.426 1.00 35.53 123 ASP B N 1
ATOM 2187 C CA . ASP B 1 124 ? 26.591 -13.417 11.495 1.00 36.18 123 ASP B CA 1
ATOM 2188 C C . ASP B 1 124 ? 25.408 -14.359 11.291 1.00 36.37 123 ASP B C 1
ATOM 2189 O O . ASP B 1 124 ? 25.140 -15.213 12.134 1.00 36.61 123 ASP B O 1
ATOM 2194 N N . VAL B 1 125 ? 24.720 -14.222 10.161 1.00 34.59 124 VAL B N 1
ATOM 2195 C CA . VAL B 1 125 ? 23.546 -15.042 9.876 1.00 32.56 124 VAL B CA 1
ATOM 2196 C C . VAL B 1 125 ? 23.750 -16.138 8.832 1.00 31.40 124 VAL B C 1
ATOM 2197 O O . VAL B 1 125 ? 22.832 -16.908 8.554 1.00 30.11 124 VAL B O 1
ATOM 2201 N N . GLY B 1 126 ? 24.944 -16.217 8.259 1.00 28.87 125 GLY B N 1
ATOM 2202 C CA . GLY B 1 126 ? 25.185 -17.213 7.233 1.00 27.16 125 GLY B CA 1
ATOM 2203 C C . GLY B 1 126 ? 24.410 -16.804 5.990 1.00 25.52 125 GLY B C 1
ATOM 2204 O O . GLY B 1 126 ? 24.258 -15.610 5.728 1.00 23.64 125 GLY B O 1
ATOM 2205 N N . ARG B 1 127 ? 23.926 -17.784 5.229 1.00 23.39 126 ARG B N 1
ATOM 2206 C CA . ARG B 1 127 ? 23.140 -17.523 4.023 1.00 23.76 126 ARG B CA 1
ATOM 2207 C C . ARG B 1 127 ? 21.706 -17.158 4.423 1.00 23.21 126 ARG B C 1
ATOM 2208 O O . ARG B 1 127 ? 20.995 -17.952 5.056 1.00 19.37 126 ARG B O 1
ATOM 2216 N N . LEU B 1 128 ? 21.282 -15.954 4.042 1.00 21.91 127 LEU B N 1
ATOM 2217 C CA . LEU B 1 128 ? 19.960 -15.464 4.402 1.00 23.02 127 LEU B CA 1
ATOM 2218 C C . LEU B 1 128 ? 19.281 -14.666 3.300 1.00 21.65 127 LEU B C 1
ATOM 2219 O O . LEU B 1 128 ? 19.934 -13.966 2.521 1.00 18.95 127 LEU B O 1
ATOM 2224 N N . ILE B 1 129 ? 17.961 -14.791 3.237 1.00 21.16 128 ILE B N 1
ATOM 2225 C CA . ILE B 1 129 ? 17.164 -14.068 2.258 1.00 24.00 128 ILE B CA 1
ATOM 2226 C C . ILE B 1 129 ? 16.179 -13.223 3.060 1.00 25.48 128 ILE B C 1
ATOM 2227 O O . ILE B 1 129 ? 15.394 -13.778 3.834 1.00 24.85 128 ILE B O 1
ATOM 2232 N N . PHE B 1 130 ? 16.235 -11.898 2.920 1.00 22.98 129 PHE B N 1
ATOM 2233 C CA . PHE B 1 130 ? 15.284 -11.069 3.638 1.00 23.00 129 PHE B CA 1
ATOM 2234 C C . PHE B 1 130 ? 14.227 -10.545 2.682 1.00 23.96 129 PHE B C 1
ATOM 2235 O O . PHE B 1 130 ? 14.448 -10.449 1.473 1.00 23.30 129 PHE B O 1
ATOM 2243 N N . SER B 1 131 ? 13.062 -10.243 3.234 1.00 24.19 130 SER B N 1
ATOM 2244 C CA . SER B 1 131 ? 11.952 -9.777 2.437 1.00 28.72 130 SER B CA 1
ATOM 2245 C C . SER B 1 131 ? 11.541 -8.375 2.848 1.00 27.17 130 SER B C 1
ATOM 2246 O O . SER B 1 131 ? 11.762 -7.961 3.985 1.00 28.33 130 SER B O 1
ATOM 2249 N N . GLY B 1 132 ? 10.941 -7.656 1.910 1.00 27.67 131 GLY B N 1
ATOM 2250 C CA . GLY B 1 132 ? 10.477 -6.304 2.167 1.00 28.45 131 GLY B CA 1
ATOM 2251 C C . GLY B 1 132 ? 9.678 -5.797 0.983 1.00 27.97 131 GLY B C 1
ATOM 2252 O O . GLY B 1 132 ? 9.330 -6.564 0.088 1.00 28.48 131 GLY B O 1
ATOM 2253 N N . GLU B 1 133 ? 9.378 -4.505 0.964 1.00 28.14 132 GLU B N 1
ATOM 2254 C CA . GLU B 1 133 ? 8.623 -3.935 -0.142 1.00 29.63 132 GLU B CA 1
ATOM 2255 C C . GLU B 1 133 ? 9.125 -2.531 -0.443 1.00 27.38 132 GLU B C 1
ATOM 2256 O O . GLU B 1 133 ? 9.588 -1.829 0.455 1.00 28.19 132 GLU B O 1
ATOM 2262 N N . ALA B 1 134 ? 9.043 -2.136 -1.710 1.00 27.16 133 ALA B N 1
ATOM 2263 C CA . ALA B 1 134 ? 9.490 -0.817 -2.140 1.00 28.12 133 ALA B CA 1
ATOM 2264 C C . ALA B 1 134 ? 8.823 0.249 -1.273 1.00 29.82 133 ALA B C 1
ATOM 2265 O O . ALA B 1 134 ? 7.594 0.309 -1.158 1.00 27.54 133 ALA B O 1
ATOM 2267 N N . LEU B 1 135 ? 9.648 1.086 -0.659 1.00 29.48 134 LEU B N 1
ATOM 2268 C CA . LEU B 1 135 ? 9.150 2.130 0.219 1.00 31.30 134 LEU B CA 1
ATOM 2269 C C . LEU B 1 135 ? 8.513 3.246 -0.596 1.00 30.90 134 LEU B C 1
ATOM 2270 O O . L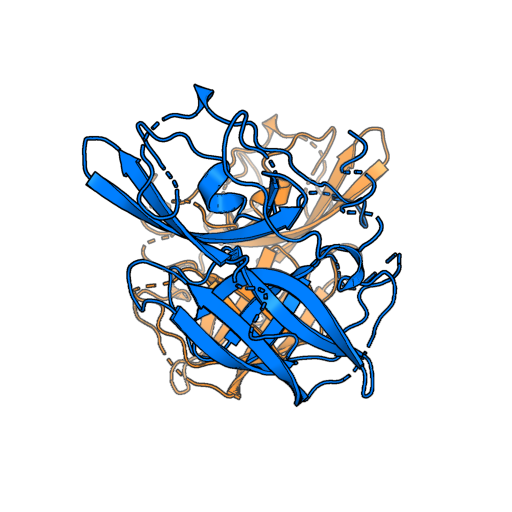EU B 1 135 ? 7.556 3.880 -0.161 1.00 30.52 134 LEU B O 1
ATOM 2275 N N . THR B 1 136 ? 9.036 3.459 -1.796 1.00 30.66 135 THR B N 1
ATOM 2276 C CA . THR B 1 136 ? 8.535 4.502 -2.668 1.00 31.33 135 THR B CA 1
ATOM 2277 C C . THR B 1 136 ? 8.664 4.089 -4.126 1.00 32.51 135 THR B C 1
ATOM 2278 O O . THR B 1 136 ? 9.175 3.011 -4.453 1.00 31.31 135 THR B O 1
ATOM 2282 N N . TYR B 1 137 ? 8.198 4.973 -4.995 1.00 31.63 136 TYR B N 1
ATOM 2283 C CA . TYR B 1 137 ? 8.292 4.771 -6.425 1.00 33.54 136 TYR B CA 1
ATOM 2284 C C . TYR B 1 137 ? 9.755 5.070 -6.722 1.00 34.19 136 TYR B C 1
ATOM 2285 O O . TYR B 1 137 ? 10.355 5.934 -6.083 1.00 32.92 136 TYR B O 1
ATOM 2294 N N . LYS B 1 138 ? 10.334 4.361 -7.680 1.00 32.77 137 LYS B N 1
ATOM 2295 C CA . LYS B 1 138 ? 11.723 4.590 -8.015 1.00 34.53 137 LYS B CA 1
ATOM 2296 C C . LYS B 1 138 ? 11.941 4.448 -9.508 1.00 34.98 137 LYS B C 1
ATOM 2297 O O . LYS B 1 138 ? 11.289 3.643 -10.175 1.00 35.16 137 LYS B O 1
ATOM 2303 N N . ASP B 1 139 ? 12.860 5.255 -10.016 1.00 35.77 138 ASP B N 1
ATOM 2304 C CA . ASP B 1 139 ? 13.218 5.246 -11.420 1.00 37.74 138 ASP B CA 1
ATOM 2305 C C . ASP B 1 139 ? 14.743 5.279 -11.435 1.00 39.24 138 ASP B C 1
ATOM 2306 O O . ASP B 1 139 ? 15.350 6.261 -11.009 1.00 38.69 138 ASP B O 1
ATOM 2311 N N . ILE B 1 140 ? 15.365 4.209 -11.923 1.00 40.37 139 ILE B N 1
ATOM 2312 C CA . ILE B 1 140 ? 16.826 4.125 -11.925 1.00 41.07 139 ILE B CA 1
ATOM 2313 C C . ILE B 1 140 ? 17.621 4.779 -13.060 1.00 42.92 139 ILE B C 1
ATOM 2314 O O . ILE B 1 140 ? 18.848 4.879 -12.962 1.00 43.52 139 ILE B O 1
ATOM 2319 N N . VAL B 1 141 ? 16.967 5.211 -14.137 1.00 43.84 140 VAL B N 1
ATOM 2320 C CA . VAL B 1 141 ? 17.727 5.854 -15.207 1.00 44.84 140 VAL B CA 1
ATOM 2321 C C . VAL B 1 141 ? 18.515 7.012 -14.609 1.00 45.46 140 VAL B C 1
ATOM 2322 O O . VAL B 1 141 ? 17.940 7.979 -14.114 1.00 45.93 140 VAL B O 1
ATOM 2334 N N . PRO B 1 150 ? 18.041 9.753 -6.932 1.00 59.21 149 PRO B N 1
ATOM 2335 C CA . PRO B 1 150 ? 19.127 9.165 -7.725 1.00 56.42 149 PRO B CA 1
ATOM 2336 C C . PRO B 1 150 ? 20.144 8.329 -6.946 1.00 53.40 149 PRO B C 1
ATOM 2337 O O . PRO B 1 150 ? 20.550 8.694 -5.842 1.00 53.44 149 PRO B O 1
ATOM 2341 N N . GLY B 1 151 ? 20.537 7.200 -7.534 1.00 49.09 150 GLY B N 1
ATOM 2342 C CA . GLY B 1 151 ? 21.517 6.327 -6.914 1.00 42.56 150 GLY B CA 1
ATOM 2343 C C . GLY B 1 151 ? 21.055 5.448 -5.761 1.00 39.29 150 GLY B C 1
ATOM 2344 O O . GLY B 1 151 ? 21.745 4.490 -5.404 1.00 37.06 150 GLY B O 1
ATOM 2345 N N . LEU B 1 152 ? 19.898 5.747 -5.179 1.00 35.37 151 LEU B N 1
ATOM 2346 C CA . LEU B 1 152 ? 19.415 4.957 -4.052 1.00 33.02 151 LEU B CA 1
ATOM 2347 C C . LEU B 1 152 ? 17.992 4.429 -4.222 1.00 31.35 151 LEU B C 1
ATOM 2348 O O . LEU B 1 152 ? 17.187 5.001 -4.959 1.00 30.70 151 LEU B O 1
ATOM 2353 N N . PHE B 1 153 ? 17.695 3.329 -3.528 1.00 29.10 152 PHE B N 1
ATOM 2354 C CA . PHE B 1 153 ? 16.376 2.689 -3.561 1.00 26.79 152 PHE B CA 1
ATOM 2355 C C . PHE B 1 153 ? 16.050 2.249 -2.131 1.00 25.93 152 PHE B C 1
ATOM 2356 O O . PHE B 1 153 ? 16.803 1.485 -1.522 1.00 24.53 152 PHE B O 1
ATOM 2364 N N . ALA B 1 154 ? 14.932 2.734 -1.601 1.00 24.64 153 ALA B N 1
ATOM 2365 C CA . ALA B 1 154 ? 14.532 2.423 -0.237 1.00 24.59 153 ALA B CA 1
ATOM 2366 C C . ALA B 1 154 ? 13.426 1.376 -0.142 1.00 26.34 153 ALA B C 1
ATOM 2367 O O . ALA B 1 154 ? 12.556 1.274 -1.014 1.00 26.07 153 ALA B O 1
ATOM 2369 N N . TYR B 1 155 ? 13.452 0.626 0.952 1.00 22.78 154 TYR B N 1
ATOM 2370 C CA . TYR B 1 155 ? 12.488 -0.426 1.176 1.00 24.22 154 TYR B CA 1
ATOM 2371 C C . TYR B 1 155 ? 12.247 -0.660 2.649 1.00 25.09 154 TYR B C 1
ATOM 2372 O O . TYR B 1 155 ? 13.093 -0.348 3.483 1.00 25.04 154 TYR B O 1
ATOM 2381 N N . LYS B 1 156 ? 11.070 -1.191 2.960 1.00 27.49 155 LYS B N 1
ATOM 2382 C CA . LYS B 1 156 ? 10.718 -1.531 4.329 1.00 28.39 155 LYS B CA 1
ATOM 2383 C C . LYS B 1 156 ? 11.196 -2.967 4.443 1.00 28.41 155 LYS B C 1
ATOM 2384 O O . LYS B 1 156 ? 10.802 -3.814 3.639 1.00 29.15 155 LYS B O 1
ATOM 2390 N N . ALA B 1 157 ? 12.045 -3.239 5.424 1.00 28.28 156 ALA B N 1
ATOM 2391 C CA . ALA B 1 157 ? 12.572 -4.581 5.625 1.00 29.26 156 ALA B CA 1
ATOM 2392 C C . ALA B 1 157 ? 13.382 -4.612 6.908 1.00 29.30 156 ALA B C 1
ATOM 2393 O O . ALA B 1 157 ? 13.899 -3.588 7.353 1.00 29.99 156 ALA B O 1
ATOM 2395 N N . ALA B 1 158 ? 13.483 -5.785 7.517 1.00 30.62 157 ALA B N 1
ATOM 2396 C CA . ALA B 1 158 ? 14.265 -5.905 8.732 1.00 31.54 157 ALA B CA 1
ATOM 2397 C C . ALA B 1 158 ? 15.667 -6.302 8.304 1.00 31.41 157 ALA B C 1
ATOM 2398 O O . ALA B 1 158 ? 15.863 -7.360 7.703 1.00 30.51 157 ALA B O 1
ATOM 2400 N N . THR B 1 159 ? 16.641 -5.445 8.582 1.00 31.34 158 THR B N 1
ATOM 2401 C CA . THR B 1 159 ? 18.015 -5.766 8.218 1.00 32.89 158 THR B CA 1
ATOM 2402 C C . THR B 1 159 ? 18.919 -5.626 9.431 1.00 35.53 158 THR B C 1
ATOM 2403 O O . THR B 1 159 ? 18.521 -5.079 10.459 1.00 35.69 158 THR B O 1
ATOM 2407 N N . ARG B 1 160 ? 20.136 -6.136 9.315 1.00 37.35 159 ARG B N 1
ATOM 2408 C CA . ARG B 1 160 ? 21.087 -6.069 10.409 1.00 39.25 159 ARG B CA 1
ATOM 2409 C C . ARG B 1 160 ? 22.388 -5.473 9.912 1.00 40.28 159 ARG B C 1
ATOM 2410 O O . ARG B 1 160 ? 22.621 -5.347 8.703 1.00 38.96 159 ARG B O 1
ATOM 2418 N N . ALA B 1 161 ? 23.238 -5.098 10.858 1.00 41.07 160 ALA B N 1
ATOM 2419 C CA . ALA B 1 161 ? 24.538 -4.564 10.512 1.00 39.48 160 ALA B CA 1
ATOM 2420 C C . ALA B 1 161 ? 25.248 -5.790 9.958 1.00 37.17 160 ALA B C 1
ATOM 2421 O O . ALA B 1 161 ? 25.194 -6.868 10.561 1.00 38.22 160 ALA B O 1
ATOM 2423 N N . GLY B 1 162 ? 25.892 -5.640 8.808 1.00 32.48 161 GLY B N 1
ATOM 2424 C CA . GLY B 1 162 ? 26.579 -6.774 8.222 1.00 29.44 161 GLY B CA 1
ATOM 2425 C C . GLY B 1 162 ? 25.905 -7.233 6.941 1.00 28.35 161 GLY B C 1
ATOM 2426 O O . GLY B 1 162 ? 26.457 -8.046 6.205 1.00 27.56 161 GLY B O 1
ATOM 2427 N N . TYR B 1 163 ? 24.705 -6.723 6.680 1.00 24.52 162 TYR B N 1
ATOM 2428 C CA . TYR B 1 163 ? 23.967 -7.079 5.470 1.00 25.50 162 TYR B CA 1
ATOM 2429 C C . TYR B 1 163 ? 24.487 -6.279 4.282 1.00 24.29 162 TYR B C 1
ATOM 2430 O O . TYR B 1 163 ? 24.237 -6.627 3.131 1.00 21.85 162 TYR B O 1
ATOM 2439 N N . ALA B 1 164 ? 25.187 -5.185 4.569 1.00 22.85 163 ALA B N 1
ATOM 2440 C CA . ALA B 1 164 ? 25.719 -4.327 3.515 1.00 24.61 163 ALA B CA 1
ATOM 2441 C C . ALA B 1 164 ? 26.512 -5.131 2.493 1.00 22.74 163 ALA B C 1
ATOM 2442 O O . ALA B 1 164 ? 27.350 -5.944 2.857 1.00 21.92 163 ALA B O 1
ATOM 2444 N N . GLY B 1 165 ? 26.238 -4.909 1.211 1.00 21.88 164 GLY B N 1
ATOM 2445 C CA . GLY B 1 165 ? 26.961 -5.647 0.191 1.00 21.18 164 GLY B CA 1
ATOM 2446 C C . GLY B 1 165 ? 26.128 -6.723 -0.473 1.00 22.33 164 GLY B C 1
ATOM 2447 O O . GLY B 1 165 ? 26.437 -7.152 -1.599 1.00 20.00 164 GLY B O 1
ATOM 2448 N N . GLY B 1 166 ? 25.077 -7.157 0.223 1.00 20.14 165 GLY B N 1
ATOM 2449 C CA . GLY B 1 166 ? 24.180 -8.168 -0.315 1.00 19.65 165 GLY B CA 1
ATOM 2450 C C . GLY B 1 166 ? 23.312 -7.579 -1.420 1.00 19.96 165 GLY B C 1
ATOM 2451 O O . GLY B 1 166 ? 22.990 -6.389 -1.403 1.00 19.33 165 GLY B O 1
ATOM 2452 N N . ALA B 1 167 ? 22.917 -8.410 -2.375 1.00 21.57 166 ALA B N 1
ATOM 2453 C CA . ALA B 1 167 ? 22.107 -7.959 -3.501 1.00 21.80 166 ALA B CA 1
ATOM 2454 C C . ALA B 1 167 ? 20.649 -7.729 -3.146 1.00 24.02 166 ALA B C 1
ATOM 2455 O O . ALA B 1 167 ? 20.082 -8.437 -2.321 1.00 25.67 166 ALA B O 1
ATOM 2457 N N . VAL B 1 168 ? 20.050 -6.729 -3.783 1.00 22.80 167 VAL B N 1
ATOM 2458 C CA . VAL B 1 168 ? 18.650 -6.414 -3.572 1.00 23.23 167 VAL B CA 1
ATOM 2459 C C . VAL B 1 168 ? 17.953 -6.623 -4.914 1.00 24.80 167 VAL B C 1
ATOM 2460 O O . VAL B 1 168 ? 18.379 -6.072 -5.932 1.00 24.08 167 VAL B O 1
ATOM 2464 N N . LEU B 1 169 ? 16.900 -7.436 -4.906 1.00 24.22 168 LEU B N 1
ATOM 2465 C CA . LEU B 1 169 ? 16.143 -7.753 -6.116 1.00 24.25 168 LEU B CA 1
ATOM 2466 C C . LEU B 1 169 ? 14.774 -7.093 -6.045 1.00 25.35 168 LEU B C 1
ATOM 2467 O O . LEU B 1 169 ? 14.106 -7.135 -5.007 1.00 24.47 168 LEU B O 1
ATOM 2472 N N . ALA B 1 170 ? 14.357 -6.489 -7.150 1.00 27.74 169 ALA B N 1
ATOM 2473 C CA . ALA B 1 170 ? 13.061 -5.823 -7.178 1.00 30.64 169 ALA B CA 1
ATOM 2474 C C . ALA B 1 170 ? 12.288 -6.190 -8.430 1.00 34.12 169 ALA B C 1
ATOM 2475 O O . ALA B 1 170 ? 12.725 -7.021 -9.223 1.00 33.06 169 ALA B O 1
ATOM 2477 N N . LYS B 1 171 ? 11.131 -5.560 -8.592 1.00 37.60 170 LYS B N 1
ATOM 2478 C CA . LYS B 1 171 ? 10.273 -5.809 -9.736 1.00 42.03 170 LYS B CA 1
ATOM 2479 C C . LYS B 1 171 ? 10.083 -4.546 -10.555 1.00 44.41 170 LYS B C 1
ATOM 2480 O O . LYS B 1 171 ? 10.103 -3.442 -10.032 1.00 45.07 170 LYS B O 1
ATOM 2486 N N . ASP B 1 172 ? 9.899 -4.731 -11.852 1.00 47.95 171 ASP B N 1
ATOM 2487 C CA . ASP B 1 172 ? 9.645 -3.639 -12.787 1.00 51.84 171 ASP B CA 1
ATOM 2488 C C . ASP B 1 172 ? 8.507 -4.208 -13.593 1.00 53.66 171 ASP B C 1
ATOM 2489 O O . ASP B 1 172 ? 8.636 -4.515 -14.774 1.00 56.04 171 ASP B O 1
ATOM 2494 N N . GLY B 1 173 ? 7.392 -4.385 -12.895 1.00 55.30 172 GLY B N 1
ATOM 2495 C CA . GLY B 1 173 ? 6.203 -4.975 -13.473 1.00 56.02 172 GLY B CA 1
ATOM 2496 C C . GLY B 1 173 ? 6.124 -6.342 -12.835 1.00 56.40 172 GLY B C 1
ATOM 2497 O O . GLY B 1 173 ? 5.754 -6.480 -11.673 1.00 57.62 172 GLY B O 1
ATOM 2498 N N . ALA B 1 174 ? 6.509 -7.363 -13.581 1.00 55.85 173 ALA B N 1
ATOM 2499 C CA . ALA B 1 174 ? 6.484 -8.719 -13.047 1.00 55.21 173 ALA B CA 1
ATOM 2500 C C . ALA B 1 174 ? 7.868 -9.317 -13.233 1.00 53.35 173 ALA B C 1
ATOM 2501 O O . ALA B 1 174 ? 8.119 -10.471 -12.877 1.00 53.68 173 ALA B O 1
ATOM 2503 N N . ASP B 1 175 ? 8.758 -8.524 -13.822 1.00 51.21 174 ASP B N 1
ATOM 2504 C CA . ASP B 1 175 ? 10.126 -8.969 -14.055 1.00 49.10 174 ASP B CA 1
ATOM 2505 C C . ASP B 1 175 ? 11.056 -8.600 -12.905 1.00 46.69 174 ASP B C 1
ATOM 2506 O O . ASP B 1 175 ? 11.169 -7.435 -12.523 1.00 46.28 174 ASP B O 1
ATOM 2511 N N . THR B 1 176 ? 11.727 -9.609 -12.363 1.00 43.34 175 THR B N 1
ATOM 2512 C CA . THR B 1 176 ? 12.651 -9.403 -11.262 1.00 39.15 175 THR B CA 1
ATOM 2513 C C . THR B 1 176 ? 14.031 -9.055 -11.791 1.00 36.68 175 THR B C 1
ATOM 2514 O O . THR B 1 176 ? 14.476 -9.612 -12.796 1.00 37.56 175 THR B O 1
ATOM 2518 N N . PHE B 1 177 ? 14.706 -8.129 -11.117 1.00 31.70 176 PHE B N 1
ATOM 2519 C CA . PHE B 1 177 ? 16.044 -7.723 -11.522 1.00 29.76 176 PHE B CA 1
ATOM 2520 C C . PHE B 1 177 ? 16.869 -7.320 -10.307 1.00 27.61 176 PHE B C 1
ATOM 2521 O O . PHE B 1 177 ? 16.330 -7.106 -9.220 1.00 26.55 176 PHE B O 1
ATOM 2529 N N . ILE B 1 178 ? 18.179 -7.228 -10.497 1.00 24.55 177 ILE B N 1
ATOM 2530 C CA . ILE B 1 178 ? 19.076 -6.844 -9.416 1.00 26.64 177 ILE B CA 1
ATOM 2531 C C . ILE B 1 178 ? 19.183 -5.323 -9.442 1.00 26.26 177 ILE B C 1
ATOM 2532 O O . ILE B 1 178 ? 19.599 -4.751 -10.445 1.00 28.94 177 ILE B O 1
ATOM 2537 N N . VAL B 1 179 ? 18.805 -4.680 -8.340 1.00 26.95 178 VAL B N 1
ATOM 2538 C CA . VAL B 1 179 ? 18.832 -3.217 -8.231 1.00 25.35 178 VAL B CA 1
ATOM 2539 C C . VAL B 1 179 ? 20.225 -2.700 -7.923 1.00 26.28 178 VAL B C 1
ATOM 2540 O O . VAL B 1 179 ? 20.673 -1.689 -8.473 1.00 25.67 178 VAL B O 1
ATOM 2544 N N . GLY B 1 180 ? 20.894 -3.401 -7.018 1.00 24.43 179 GLY B N 1
ATOM 2545 C CA . GLY B 1 180 ? 22.217 -3.016 -6.589 1.00 24.80 179 GLY B CA 1
ATOM 2546 C C . GLY B 1 180 ? 22.517 -3.764 -5.305 1.00 25.93 179 GLY B C 1
ATOM 2547 O O . GLY B 1 180 ? 22.116 -4.922 -5.149 1.00 25.91 179 GLY B O 1
ATOM 2548 N N . THR B 1 181 ? 23.194 -3.105 -4.375 1.00 24.65 180 THR B N 1
ATOM 2549 C CA . THR B 1 181 ? 23.555 -3.745 -3.120 1.00 24.43 180 THR B CA 1
ATOM 2550 C C . THR B 1 181 ? 23.114 -2.968 -1.886 1.00 24.71 180 THR B C 1
ATOM 2551 O O . THR B 1 181 ? 23.159 -1.733 -1.857 1.00 24.49 180 THR B O 1
ATOM 2555 N N . HIS B 1 182 ? 22.697 -3.705 -0.861 1.00 22.02 181 HIS B N 1
ATOM 2556 C CA . HIS B 1 182 ? 22.257 -3.094 0.384 1.00 23.99 181 HIS B CA 1
ATOM 2557 C C . HIS B 1 182 ? 23.365 -2.213 0.957 1.00 22.77 181 HIS B C 1
ATOM 2558 O O . HIS B 1 182 ? 24.538 -2.579 0.926 1.00 23.34 181 HIS B O 1
ATOM 2565 N N . SER B 1 183 ? 22.996 -1.055 1.493 1.00 22.89 182 SER B N 1
ATOM 2566 C CA . SER B 1 183 ? 23.999 -0.169 2.074 1.00 23.09 182 SER B CA 1
ATOM 2567 C C . SER B 1 183 ? 23.820 0.038 3.573 1.00 23.08 182 SER B C 1
ATOM 2568 O O . SER B 1 183 ? 24.779 -0.035 4.331 1.00 25.15 182 SER B O 1
ATOM 2571 N N . ALA B 1 184 ? 22.592 0.299 4.001 1.00 23.81 183 ALA B N 1
ATOM 2572 C CA . ALA B 1 184 ? 22.332 0.506 5.418 1.00 25.56 183 ALA B CA 1
ATOM 2573 C C . ALA B 1 184 ? 20.850 0.381 5.710 1.00 25.11 183 ALA B C 1
ATOM 2574 O O . ALA B 1 184 ? 20.011 0.461 4.815 1.00 25.10 183 ALA B O 1
ATOM 2576 N N . GLY B 1 185 ? 20.531 0.176 6.977 1.00 26.21 184 GLY B N 1
ATOM 2577 C CA . GLY B 1 185 ? 19.145 0.039 7.354 1.00 27.30 184 GLY B CA 1
ATOM 2578 C C . GLY B 1 185 ? 19.001 0.127 8.850 1.00 29.97 184 GLY B C 1
ATOM 2579 O O . GLY B 1 185 ? 19.992 0.046 9.582 1.00 31.33 184 GLY B O 1
ATOM 2580 N N . GLY B 1 186 ? 17.763 0.288 9.306 1.00 29.74 185 GLY B N 1
ATOM 2581 C CA . GLY B 1 186 ? 17.511 0.389 10.730 1.00 31.47 185 GLY B CA 1
ATOM 2582 C C . GLY B 1 186 ? 16.039 0.607 10.995 1.00 31.53 185 GLY B C 1
ATOM 2583 O O . GLY B 1 186 ? 15.336 1.201 10.175 1.00 30.82 185 GLY B O 1
ATOM 2584 N N . ASN B 1 187 ? 15.572 0.111 12.136 1.00 33.51 186 ASN B N 1
ATOM 2585 C CA . ASN B 1 187 ? 14.173 0.242 12.533 1.00 32.94 186 ASN B CA 1
ATOM 2586 C C . ASN B 1 187 ? 13.174 -0.140 11.450 1.00 32.41 186 ASN B C 1
ATOM 2587 O O . ASN B 1 187 ? 12.131 0.497 11.311 1.00 32.36 186 ASN B O 1
ATOM 2592 N N . GLY B 1 188 ? 13.490 -1.169 10.674 1.00 31.66 187 GLY B N 1
ATOM 2593 C CA . GLY B 1 188 ? 12.561 -1.612 9.650 1.00 29.19 187 GLY B CA 1
ATOM 2594 C C . GLY B 1 188 ? 12.666 -0.999 8.265 1.00 29.44 187 GLY B C 1
ATOM 2595 O O . GLY B 1 188 ? 11.889 -1.352 7.386 1.00 27.76 187 GLY B O 1
ATOM 2596 N N . VAL B 1 189 ? 13.592 -0.069 8.061 1.00 28.22 188 VAL B N 1
ATOM 2597 C CA . VAL B 1 189 ? 13.753 0.523 6.742 1.00 27.29 188 VAL B CA 1
ATOM 2598 C C . VAL B 1 189 ? 15.225 0.472 6.354 1.00 26.79 188 VAL B C 1
ATOM 2599 O O . VAL B 1 189 ? 16.106 0.529 7.210 1.00 25.76 188 VAL B O 1
ATOM 2603 N N . GLY B 1 190 ? 15.484 0.340 5.060 1.00 24.68 189 GLY B N 1
ATOM 2604 C CA . GLY B 1 190 ? 16.854 0.297 4.596 1.00 26.02 189 GLY B CA 1
ATOM 2605 C C . GLY B 1 190 ? 16.910 0.788 3.170 1.00 25.89 189 GLY B C 1
ATOM 2606 O O . GLY B 1 190 ? 15.875 1.088 2.573 1.00 25.27 189 GLY B O 1
ATOM 2607 N N . TYR B 1 191 ? 18.110 0.885 2.617 1.00 25.58 190 TYR B N 1
ATOM 2608 C CA . TYR B 1 191 ? 18.249 1.329 1.243 1.00 25.81 190 TYR B CA 1
ATOM 2609 C C . TYR B 1 191 ? 19.468 0.689 0.606 1.00 25.72 190 TYR B C 1
ATOM 2610 O O . TYR B 1 191 ? 20.380 0.234 1.297 1.00 26.33 190 TYR B O 1
ATOM 2619 N N . CYS B 1 192 ? 19.470 0.635 -0.717 1.00 25.91 191 CYS B N 1
ATOM 2620 C CA . CYS B 1 192 ? 20.586 0.048 -1.435 1.00 27.81 191 CYS B CA 1
ATOM 2621 C C . CYS B 1 192 ? 21.114 1.036 -2.463 1.00 27.85 191 CYS B C 1
ATOM 2622 O O . CYS B 1 192 ? 20.394 1.948 -2.888 1.00 26.40 191 CYS B O 1
ATOM 2625 N N . SER B 1 193 ? 22.380 0.869 -2.831 1.00 25.72 192 SER B N 1
ATOM 2626 C CA . SER B 1 193 ? 23.009 1.717 -3.832 1.00 27.12 192 SER B CA 1
ATOM 2627 C C . SER B 1 193 ? 22.726 1.071 -5.177 1.00 27.80 192 SER B C 1
ATOM 2628 O O . SER B 1 193 ? 23.148 -0.061 -5.436 1.00 26.89 192 SER B O 1
ATOM 2631 N N . CYS B 1 194 ? 22.009 1.792 -6.029 1.00 27.13 193 CYS B N 1
ATOM 2632 C CA . CYS B 1 194 ? 21.666 1.277 -7.343 1.00 27.96 193 CYS B CA 1
ATOM 2633 C C . CYS B 1 194 ? 22.905 1.124 -8.211 1.00 26.69 193 CYS B C 1
ATOM 2634 O O . CYS B 1 194 ? 23.798 1.967 -8.187 1.00 26.83 193 CYS B O 1
ATOM 2637 N N . VAL B 1 195 ? 22.950 0.031 -8.965 1.00 26.50 194 VAL B N 1
ATOM 2638 C CA . VAL B 1 195 ? 24.059 -0.266 -9.870 1.00 28.47 194 VAL B CA 1
ATOM 2639 C C . VAL B 1 195 ? 23.448 -0.595 -11.231 1.00 30.89 194 VAL B C 1
ATOM 2640 O O . VAL B 1 195 ? 22.710 -1.571 -11.369 1.00 31.61 194 VAL B O 1
ATOM 2644 N N . SER B 1 196 ? 23.747 0.229 -12.230 1.00 31.41 195 SER B N 1
ATOM 2645 C CA . SER B 1 196 ? 23.211 0.027 -13.571 1.00 34.45 195 SER B CA 1
ATOM 2646 C C . SER B 1 196 ? 23.980 -1.036 -14.335 1.00 34.76 195 SER B C 1
ATOM 2647 O O . SER B 1 196 ? 25.152 -1.288 -14.068 1.00 35.59 195 SER B O 1
ATOM 2650 N N . ARG B 1 197 ? 23.312 -1.654 -15.298 1.00 36.54 196 ARG B N 1
ATOM 2651 C CA . ARG B 1 197 ? 23.949 -2.669 -16.119 1.00 38.54 196 ARG B CA 1
ATOM 2652 C C . ARG B 1 197 ? 25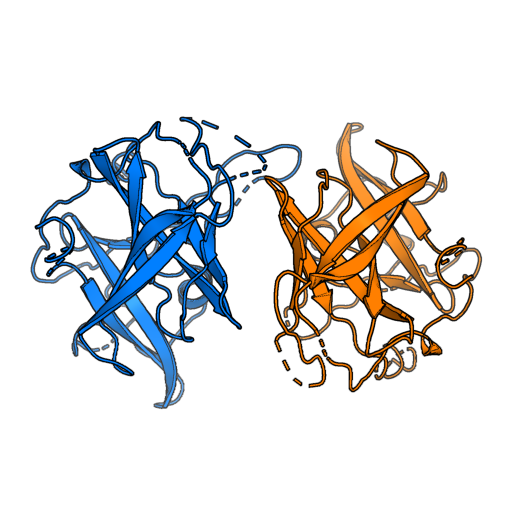.141 -2.034 -16.849 1.00 39.18 196 ARG B C 1
ATOM 2653 O O . ARG B 1 197 ? 26.242 -2.586 -16.865 1.00 36.62 196 ARG B O 1
ATOM 2661 N N . SER B 1 198 ? 24.924 -0.861 -17.438 1.00 41.48 197 SER B N 1
ATOM 2662 C CA . SER B 1 198 ? 25.995 -0.182 -18.165 1.00 43.30 197 SER B CA 1
ATOM 2663 C C . SER B 1 198 ? 27.182 0.153 -17.263 1.00 44.40 197 SER B C 1
ATOM 2664 O O . SER B 1 198 ? 28.330 0.069 -17.701 1.00 44.03 197 SER B O 1
ATOM 2675 N N . LEU B 1 200 ? 28.285 -1.523 -14.817 1.00 42.79 199 LEU B N 1
ATOM 2676 C CA . LEU B 1 200 ? 29.014 -2.779 -14.708 1.00 42.96 199 LEU B CA 1
ATOM 2677 C C . LEU B 1 200 ? 29.748 -3.172 -15.982 1.00 43.72 199 LEU B C 1
ATOM 2678 O O . LEU B 1 200 ? 30.883 -3.646 -15.922 1.00 43.61 199 LEU B O 1
ATOM 2683 N N . GLN B 1 201 ? 29.106 -2.984 -17.131 1.00 44.54 200 GLN B N 1
ATOM 2684 C CA . GLN B 1 201 ? 29.736 -3.332 -18.400 1.00 46.21 200 GLN B CA 1
ATOM 2685 C C . GLN B 1 201 ? 30.941 -2.427 -18.662 1.00 46.78 200 GLN B C 1
ATOM 2686 O O . GLN B 1 201 ? 32.011 -2.903 -19.050 1.00 46.41 200 GLN B O 1
ATOM 2692 N N . LYS B 1 202 ? 30.777 -1.127 -18.430 1.00 48.48 201 LYS B N 1
ATOM 2693 C CA . LYS B 1 202 ? 31.882 -0.191 -18.622 1.00 50.29 201 LYS B CA 1
ATOM 2694 C C . LYS B 1 202 ? 33.021 -0.627 -17.716 1.00 51.69 201 LYS B C 1
ATOM 2695 O O . LYS B 1 202 ? 34.174 -0.737 -18.138 1.00 52.03 201 LYS B O 1
ATOM 2709 N N . LYS B 1 204 ? 33.444 -3.527 -16.409 1.00 53.86 203 LYS B N 1
ATOM 2710 C CA . LYS B 1 204 ? 33.900 -4.846 -16.826 1.00 54.47 203 LYS B CA 1
ATOM 2711 C C . LYS B 1 204 ? 34.976 -4.678 -17.896 1.00 55.96 203 LYS B C 1
ATOM 2712 O O . LYS B 1 204 ? 35.942 -5.443 -17.953 1.00 55.11 203 LYS B O 1
ATOM 2718 N N . ALA B 1 205 ? 34.799 -3.666 -18.741 1.00 57.04 204 ALA B N 1
ATOM 2719 C CA . ALA B 1 205 ? 35.752 -3.376 -19.805 1.00 57.88 204 ALA B CA 1
ATOM 2720 C C . ALA B 1 205 ? 37.006 -2.743 -19.210 1.00 58.36 204 ALA B C 1
ATOM 2721 O O . ALA B 1 205 ? 38.123 -3.077 -19.599 1.00 59.04 204 ALA B O 1
ATOM 2723 N N . HIS B 1 206 ? 36.815 -1.830 -18.262 1.00 59.28 205 HIS B N 1
ATOM 2724 C CA . HIS B 1 206 ? 37.934 -1.156 -17.613 1.00 60.39 205 HIS B CA 1
ATOM 2725 C C . HIS B 1 206 ? 38.809 -2.177 -16.890 1.00 61.43 205 HIS B C 1
ATOM 2726 O O . HIS B 1 206 ? 40.038 -2.121 -17.113 1.00 61.83 205 HIS B O 1
#

Foldseek 3Di:
DVLVLLQKKKKFFADPRDGPAIAIWRAAWFFKTKFFQVVVVDAGCWMTNPDIHPVQWDKAWDWADDPPDITFRIIMHGPDDDIDDNHLVLFALWFWAWFFKKKWFAAYPPPGTDIKIWTFHGIDICHVPHQKTKTFIADDGHHFRTWMWTDRDVRIGTQATWHDDDDGMGMGGGDHSVVVCCVD/DLQVLLQKKKKFFAAPNDGPAIAIWRAAWFFKTWFFQVVPVDAGPWMTNPDIHPVQFDWAQDDPFRIIMGGPDDDIDDNHLVQAALWAWAFFFKKWWFAAYPPPGTDIWIWGFNGIDTVVVQKTKTFTDDDGHHWRIWMWTDRPNRIGTQATWHDDDPRMGMGGGDHSVVVVCVD

Secondary structure (DSSP, 8-state):
-------EEEEEEEETTEEEEEEEEEEEEBTEEEEEHHHHTS--SB--TT---GGGB---------SS----SEE--BSSSPPBP--GGGB-SS---TT-EEEEEEEETTTEEEEEEEEESS---------EEEEE----TT-TT-EEEEEETTEEEEEEEEEEEETTEEEEEE----------/-------EEEEEEEETTEEEEEEEEEEEETTEEEEEHHHHSS--SB--TT---GGGB--------SEE--BSSS------GGGSBSS---TT-EEEEEEEETTTEEEEEEEEESS-------EEEEEE---TT-TT-EEEEESSS-EEEEEEEEEEETTEEEEEE-B--------

CATH classification: 2.40.10.10 (+1 more: 2.40.10.10)

B-factor: mean 35.61, std 10.25, range [18.42, 77.36]

Organism: Foot-and-mouth disease virus (strain A10/Holland/1961 serotype A) (NCBI:txid12112)

Solvent-accessible surface area: 16407 Å² total

InterPro domains:
  IPR000199 Peptidase C3A/C3B, picornaviral [PF00548] (1678-1833)
  IPR000605 Helicase, superfamily 3, single-stranded DNA/RNA virus [PF00910] (1213-1315)
  IPR001205 RNA-directed RNA polymerase, C-terminal domain [PF00680] (1891-2307)
  IPR001676 Picornavirus capsid [PF00073] (311-474)
  IPR001676 Picornavirus capsid [PF00073] (535-689)
  IPR001676 Picornavirus capsid [PF00073] (723-863)
  IPR004004 Helicase/polymerase/peptidase polyprotein, Calicivirus-type [PR00918] (1207-1227)
  IPR004004 Helicase/polymerase/peptidase polyprotein, Calicivirus-type [PR00918] (1807-1821)
  IPR004004 Helicase/polymerase/peptidase polyprotein, Calicivirus-type [PR00918] (2197-2208)
  IPR004080 Foot-and-mouth disease virus VP1 coat [PR01542] (737-756)
  IPR004080 Foot-and-mouth disease virus VP1 coat [PR01542] (759-780)
  IPR004080 Foot-and-mouth disease virus VP1 coat [PR01542] (795-819)
  IPR004080 Foot-and-mouth disease virus VP1 coat [PR01542] (822-842)
  IPR004080 Foot-and-mouth disease virus VP1 coat [PR01542] (843-861)
  IPR004080 Foot-and-mouth disease virus VP1 coat [PR01542] (868-889)
  IPR004080 Foot-and-mouth disease virus VP1 coat [PR01542] (890-903)
  IPR004080 Foot-and-mouth disease virus VP1 coat [PR01542] (903-920)
  IPR004080 Foot-and-mouth disease virus VP1 coat [PR01542] (923-937)
  IPR007094 RNA-directed RNA polymerase, catalytic domain [PS50507] (2096-2214)
  IPR008739 Peptidase C28, foot-and-mouth virus L-proteinase [PF05408] (1-201)

Radius of gyration: 21.52 Å; Cα contacts (8 Å, |Δi|>4): 960; chains: 2; bounding box: 45×58×45 Å